Protein AF-0000000072286208 (afdb_homodimer)

Solvent-accessible surface area (backbone atoms only — not comparable to full-atom values): 18070 Å² total; per-residue (Å²): 126,85,79,85,71,89,82,82,85,58,46,32,44,36,43,34,56,42,94,86,64,80,39,17,50,72,52,79,86,44,67,55,49,73,43,79,76,48,96,59,29,36,33,33,39,69,50,50,40,60,54,79,44,46,75,66,89,40,48,42,58,50,50,41,53,51,25,56,74,70,69,59,70,69,84,32,29,29,48,48,13,33,20,33,33,36,44,35,31,42,47,26,71,84,60,66,78,41,68,53,30,30,43,47,28,46,29,50,32,37,31,69,35,47,43,34,35,40,34,28,74,68,66,55,73,48,78,43,39,55,60,18,34,39,42,42,50,48,37,44,34,19,58,26,39,72,33,55,79,45,58,23,31,33,38,35,42,30,33,14,16,74,85,22,44,64,64,53,64,49,62,66,82,128,127,84,80,85,70,87,84,82,86,58,46,31,45,35,44,35,57,42,93,86,64,81,41,16,50,70,51,79,85,42,67,56,50,76,43,77,77,47,96,59,31,37,33,32,38,70,50,50,42,61,54,79,43,46,75,65,87,42,48,42,60,52,51,40,53,49,26,55,76,70,70,60,69,70,82,31,29,27,48,47,13,32,22,31,32,36,44,34,31,41,46,27,72,83,61,66,76,43,70,52,31,29,41,49,26,44,29,50,32,36,29,70,36,50,43,34,35,40,35,29,74,67,67,55,71,48,78,43,40,54,60,18,34,37,41,41,49,48,37,43,35,20,59,25,41,72,33,54,80,45,57,24,30,33,38,36,42,31,31,14,15,74,85,21,44,64,65,53,66,49,63,66,84,126

Nearest PDB structures (foldseek):
  3es1-assembly1_A-2  TM=7.631E-01  e=1.496E-08  Novosphingobium aromaticivorans DSM 12444
  3h8u-assembly1_B  TM=8.125E-01  e=6.190E-06  Klebsiella pneumoniae subsp. pneumoniae MGH 78578
  3h8u-assembly1_A  TM=8.044E-01  e=2.719E-05  Klebsiella pneumoniae subsp. pneumoniae MGH 78578
  1zz7-assembly1_B-2  TM=8.450E-01  e=3.819E-04  Streptomyces wedmorensis
  2o8q-assembly1_B-2  TM=7.695E-01  e=4.974E-04  Paraburkholderia xenovorans LB400

Sequence (348 aa):
MSSYTPKFDNKCYITTNSPDGKTTTFADSTSFVTKSQAPGVTVQYAYSAASTLSFTDDADLEAHQEAIKQGKTPNVPSAGNSVAVFCHLEPNPSGAEGFLHRTRTLDYVTITDGELGYTVNSGEKRVFKKGDVVIQRSGWHAWTNLSKTEGATFFAVAMGAEGATQDFMELTDAMSSYTPKFDNKCYITTNSPDGKTTTFADSTSFVTKSQAPGVTVQYAYSAASTLSFTDDADLEAHQEAIKQGKTPNVPSAGNSVAVFCHLEPNPSGAEGFLHRTRTLDYVTITDGELGYTVNSGEKRVFKKGDVVIQRSGWHAWTNLSKTEGATFFAVAMGAEGATQDFMELTDA

Foldseek 3Di:
DPDDDDDDPDWAWDWAADQVRPDIDTDPDQHWDWDDPDVQKIKTWRAKAALPDDSHVPVRVVVGVVCVVVVNQFPADAANMKTKMKIKGFADQPQDWFFKKWFQKFKWKAWQAAKKWKAFPVGDIDIDHHGDIDGDHRGIMGIDHPGNHGMTMMMMMIHHHPPTDTRDMGGDDD/DPDDDDDDPDWAWDWAADQVRPDIDTDPDQHWDWDDPDVQKIKTWRAKAALPDDSHVPVRVVVGVVCVVVVNQFPADAANMKTKMKIKGFADQPQDWFFKKWFQKFKWKAWQAAKKWKAFPVGDIDIDHHGDIDGDHRGIMGIDHPGNHGMTMMMMMIHHHPPTDTRDMGGDDD

Radius of gyration: 19.38 Å; Cα contacts (8 Å, |Δi|>4): 932; chains: 2; bounding box: 46×58×52 Å

Organism: Botryotinia fuckeliana (strain B05.10) (NCBI:txid332648)

Structure (mmCIF, N/CA/C/O backbone):
data_AF-0000000072286208-model_v1
#
loop_
_entity.id
_entity.type
_entity.pdbx_description
1 polymer 'Cupin 2 conserved barrel domain-containing protein'
#
loop_
_atom_site.group_PDB
_atom_site.id
_atom_site.type_symbol
_atom_site.label_atom_id
_atom_site.label_alt_id
_atom_site.label_comp_id
_atom_site.label_asym_id
_atom_site.label_entity_id
_atom_site.label_seq_id
_atom_site.pdbx_PDB_ins_code
_atom_site.Cartn_x
_atom_site.Cartn_y
_atom_site.Cartn_z
_atom_site.occupancy
_atom_site.B_iso_or_equiv
_atom_site.auth_seq_id
_atom_site.auth_comp_id
_atom_site.auth_asym_id
_atom_site.auth_atom_id
_atom_site.pdbx_PDB_model_num
ATOM 1 N N . MET A 1 1 ? -18.328 27.719 -11.812 1 42.66 1 MET A N 1
ATOM 2 C CA . MET A 1 1 ? -17.156 26.891 -11.633 1 42.66 1 MET A CA 1
ATOM 3 C C . MET A 1 1 ? -17.547 25.422 -11.469 1 42.66 1 MET A C 1
ATOM 5 O O . MET A 1 1 ? -18.422 25.094 -10.672 1 42.66 1 MET A O 1
ATOM 9 N N . SER A 1 2 ? -17.469 24.656 -12.492 1 52.69 2 SER A N 1
ATOM 10 C CA . SER A 1 2 ? -18.062 23.328 -12.5 1 52.69 2 SER A CA 1
ATOM 11 C C . SER A 1 2 ? -17.625 22.516 -11.281 1 52.69 2 SER A C 1
ATOM 13 O O . SER A 1 2 ? -16.484 22.609 -10.852 1 52.69 2 SER A O 1
ATOM 15 N N . SER A 1 3 ? -18.562 22.109 -10.445 1 72.25 3 SER A N 1
ATOM 16 C CA . SER A 1 3 ? -18.375 21.359 -9.211 1 72.25 3 SER A CA 1
ATOM 17 C C . SER A 1 3 ? -17.562 20.094 -9.453 1 72.25 3 SER A C 1
ATOM 19 O O . SER A 1 3 ? -17.781 19.391 -10.43 1 72.25 3 SER A O 1
ATOM 21 N N . TYR A 1 4 ? -16.359 19.969 -9.039 1 83.44 4 TYR A N 1
ATOM 22 C CA . TYR A 1 4 ? -15.5 18.797 -9.156 1 83.44 4 TYR A CA 1
ATOM 23 C C . TYR A 1 4 ? -16.188 17.562 -8.555 1 83.44 4 TYR A C 1
ATOM 25 O O . TYR A 1 4 ? -16.688 17.609 -7.434 1 83.44 4 TYR A O 1
ATOM 33 N N . THR A 1 5 ? -16.406 16.578 -9.445 1 82.69 5 THR A N 1
ATOM 34 C CA . THR A 1 5 ? -16.859 15.266 -8.984 1 82.69 5 THR A CA 1
ATOM 35 C C . THR A 1 5 ? -15.836 14.188 -9.312 1 82.69 5 THR A C 1
ATOM 37 O O . THR A 1 5 ? -15.57 13.906 -10.484 1 82.69 5 THR A O 1
ATOM 40 N N . PRO A 1 6 ? -15.234 13.742 -8.273 1 85.69 6 PRO A N 1
ATOM 41 C CA . PRO A 1 6 ? -14.266 12.688 -8.57 1 85.69 6 PRO A CA 1
ATOM 42 C C . PRO A 1 6 ? -14.906 11.461 -9.219 1 85.69 6 PRO A C 1
ATOM 44 O O . PRO A 1 6 ? -16.031 11.094 -8.875 1 85.69 6 PRO A O 1
ATOM 47 N N . LYS A 1 7 ? -14.273 10.906 -10.195 1 85.19 7 LYS A N 1
ATOM 48 C CA . LYS A 1 7 ? -14.711 9.664 -10.828 1 85.19 7 LYS A CA 1
ATOM 49 C C . LYS A 1 7 ? -13.836 8.492 -10.398 1 85.19 7 LYS A C 1
ATOM 51 O O . LYS A 1 7 ? -12.625 8.492 -10.633 1 85.19 7 LYS A O 1
ATOM 56 N N . PHE A 1 8 ? -14.547 7.633 -9.68 1 90.31 8 PHE A N 1
ATOM 57 C CA . PHE A 1 8 ? -13.844 6.434 -9.242 1 90.31 8 PHE A CA 1
ATOM 58 C C . PHE A 1 8 ? -14.344 5.211 -10.008 1 90.31 8 PHE A C 1
ATOM 60 O O . PHE A 1 8 ? -15.531 4.895 -9.977 1 90.31 8 PHE A O 1
ATOM 67 N N . ASP A 1 9 ? -13.477 4.543 -10.773 1 90.94 9 ASP A N 1
ATOM 68 C CA . ASP A 1 9 ? -13.836 3.332 -11.5 1 90.94 9 ASP A CA 1
ATOM 69 C C . ASP A 1 9 ? -13 2.143 -11.031 1 90.94 9 ASP A C 1
ATOM 71 O O . ASP A 1 9 ? -13.109 1.045 -11.586 1 90.94 9 ASP A O 1
ATOM 75 N N . ASN A 1 10 ? -12.203 2.408 -10.055 1 93.88 10 ASN A N 1
ATOM 76 C CA . ASN A 1 10 ? -11.367 1.357 -9.484 1 93.88 10 ASN A CA 1
ATOM 77 C C . ASN A 1 10 ? -12.195 0.365 -8.672 1 93.88 10 ASN A C 1
ATOM 79 O O . ASN A 1 10 ? -13.281 0.698 -8.203 1 93.88 10 ASN A O 1
ATOM 83 N N . LYS A 1 11 ? -11.656 -0.838 -8.539 1 94.31 11 LYS A N 1
ATOM 84 C CA . LYS A 1 11 ? -12.32 -1.901 -7.797 1 94.31 11 LYS A CA 1
ATOM 85 C C . LYS A 1 11 ? -11.398 -2.486 -6.727 1 94.31 11 LYS A C 1
ATOM 87 O O . LYS A 1 11 ? -10.18 -2.402 -6.844 1 94.31 11 LYS A O 1
ATOM 92 N N . CYS A 1 12 ? -12.055 -2.988 -5.723 1 96.38 12 CYS A N 1
ATOM 93 C CA . CYS A 1 12 ? -11.367 -3.713 -4.66 1 96.38 12 CYS A CA 1
ATOM 94 C C . CYS A 1 12 ? -11.758 -5.184 -4.66 1 96.38 12 CYS A C 1
ATOM 96 O O . CYS A 1 12 ? -12.938 -5.516 -4.496 1 96.38 12 CYS A O 1
ATOM 98 N N . TYR A 1 13 ? -10.812 -6.023 -4.84 1 96.19 13 TYR A N 1
ATOM 99 C CA . TYR A 1 13 ? -11.023 -7.465 -4.84 1 96.19 13 TYR A CA 1
ATOM 100 C C . TYR A 1 13 ? -10.445 -8.102 -3.584 1 96.19 13 TYR A C 1
ATOM 102 O O . TYR A 1 13 ? -9.375 -7.715 -3.121 1 96.19 13 TYR A O 1
ATOM 110 N N . ILE A 1 14 ? -11.164 -9.102 -3.068 1 96 14 ILE A N 1
ATOM 111 C CA . ILE A 1 14 ? -10.703 -9.805 -1.876 1 96 14 ILE A CA 1
ATOM 112 C C . ILE A 1 14 ? -10.703 -11.305 -2.135 1 96 14 ILE A C 1
ATOM 114 O O . ILE A 1 14 ? -11.688 -11.867 -2.619 1 96 14 ILE A O 1
ATOM 118 N N . THR A 1 15 ? -9.594 -11.953 -1.83 1 95.44 15 THR A N 1
ATOM 119 C CA . THR A 1 15 ? -9.555 -13.406 -1.942 1 95.44 15 THR A CA 1
ATOM 120 C C . THR A 1 15 ? -9.93 -14.055 -0.616 1 95.44 15 THR A C 1
ATOM 122 O O . THR A 1 15 ? -9.859 -13.422 0.438 1 95.44 15 THR A O 1
ATOM 125 N N . THR A 1 16 ? -10.375 -15.258 -0.736 1 93.38 16 THR A N 1
ATOM 126 C CA . THR A 1 16 ? -10.656 -16.078 0.433 1 93.38 16 THR A CA 1
ATOM 127 C C . THR A 1 16 ? -10.305 -17.547 0.163 1 93.38 16 THR A C 1
ATOM 129 O O . THR A 1 16 ? -9.969 -17.906 -0.967 1 93.38 16 THR A O 1
ATOM 132 N N . ASN A 1 17 ? -10.25 -18.266 1.237 1 93.62 17 ASN A N 1
ATOM 133 C CA . ASN A 1 17 ? -9.891 -19.688 1.139 1 93.62 17 ASN A CA 1
ATOM 134 C C . ASN A 1 17 ? -11 -20.578 1.689 1 93.62 17 ASN A C 1
ATOM 136 O O . ASN A 1 17 ? -11.703 -20.203 2.627 1 93.62 17 ASN A O 1
ATOM 140 N N . SER A 1 18 ? -11.047 -21.734 1.137 1 93.38 18 SER A N 1
ATOM 141 C CA . SER A 1 18 ? -11.938 -22.734 1.704 1 93.38 18 SER A CA 1
ATOM 142 C C . SER A 1 18 ? -11.547 -23.078 3.139 1 93.38 18 SER A C 1
ATOM 144 O O . SER A 1 18 ? -10.414 -22.812 3.555 1 93.38 18 SER A O 1
ATOM 146 N N . PRO A 1 19 ? -12.484 -23.656 3.842 1 88.69 19 PRO A N 1
ATOM 147 C CA . PRO A 1 19 ? -12.203 -23.938 5.25 1 88.69 19 PRO A CA 1
ATOM 148 C C . PRO A 1 19 ? -10.977 -24.828 5.441 1 88.69 19 PRO A C 1
ATOM 150 O O . PRO A 1 19 ? -10.266 -24.703 6.441 1 88.69 19 PRO A O 1
ATOM 153 N N . ASP A 1 20 ? -10.68 -25.719 4.531 1 89.31 20 ASP A N 1
ATOM 154 C CA . ASP A 1 20 ? -9.523 -26.609 4.664 1 89.31 20 ASP A CA 1
ATOM 155 C C . ASP A 1 20 ? -8.25 -25.922 4.172 1 89.31 20 ASP A C 1
ATOM 157 O O . ASP A 1 20 ? -7.168 -26.516 4.215 1 89.31 20 ASP A O 1
ATOM 161 N N . GLY A 1 21 ? -8.398 -24.703 3.621 1 88.69 21 GLY A N 1
ATOM 162 C CA . GLY A 1 21 ? -7.25 -23.906 3.225 1 88.69 21 GLY A CA 1
ATOM 163 C C . GLY A 1 21 ? -6.676 -24.312 1.881 1 88.69 21 GLY A C 1
ATOM 164 O O . GLY A 1 21 ? -5.629 -23.797 1.467 1 88.69 21 GLY A O 1
ATOM 165 N N . LYS A 1 22 ? -7.426 -25.172 1.156 1 91.75 22 LYS A N 1
ATOM 166 C CA . LYS A 1 22 ? -6.801 -25.75 -0.023 1 91.75 22 LYS A CA 1
ATOM 167 C C . LYS A 1 22 ? -7.211 -25.016 -1.293 1 91.75 22 LYS A C 1
ATOM 169 O O . LYS A 1 22 ? -6.516 -25.078 -2.309 1 91.75 22 LYS A O 1
ATOM 174 N N . THR A 1 23 ? -8.336 -24.359 -1.194 1 95.25 23 THR A N 1
ATOM 175 C CA . THR A 1 23 ? -8.852 -23.719 -2.4 1 95.25 23 THR A CA 1
ATOM 176 C C . THR A 1 23 ? -9.039 -22.219 -2.182 1 95.25 23 THR A C 1
ATOM 178 O O . THR A 1 23 ? -9.727 -21.812 -1.243 1 95.25 23 THR A O 1
ATOM 181 N N . THR A 1 24 ? -8.438 -21.453 -3.055 1 96.31 24 THR A N 1
ATOM 182 C CA . THR A 1 24 ? -8.586 -20 -3.029 1 96.31 24 THR A CA 1
ATOM 183 C C . THR A 1 24 ? -9.625 -19.547 -4.051 1 96.31 24 THR A C 1
ATOM 185 O O . THR A 1 24 ? -9.633 -20.016 -5.191 1 96.31 24 THR A O 1
ATOM 188 N N . THR A 1 25 ? -10.516 -18.672 -3.637 1 95.19 25 THR A N 1
ATOM 189 C CA . THR A 1 25 ? -11.508 -18.031 -4.488 1 95.19 25 THR A CA 1
ATOM 190 C C . THR A 1 25 ? -11.578 -16.531 -4.207 1 95.19 25 THR A C 1
ATOM 192 O O . THR A 1 25 ? -10.75 -15.992 -3.455 1 95.19 25 THR A O 1
ATOM 195 N N . PHE A 1 26 ? -12.469 -15.875 -4.883 1 94.94 26 PHE A N 1
ATOM 196 C CA . PHE A 1 26 ? -12.734 -14.469 -4.602 1 94.94 26 PHE A CA 1
ATOM 197 C C . PHE A 1 26 ? -13.961 -14.32 -3.711 1 94.94 26 PHE A C 1
ATOM 199 O O . PHE A 1 26 ? -14.961 -15.023 -3.893 1 94.94 26 PHE A O 1
ATOM 206 N N . ALA A 1 27 ? -13.789 -13.469 -2.717 1 91.31 27 ALA A N 1
ATOM 207 C CA . ALA A 1 27 ? -14.961 -13.109 -1.924 1 91.31 27 ALA A CA 1
ATOM 208 C C . ALA A 1 27 ? -15.953 -12.305 -2.75 1 91.31 27 ALA A C 1
ATOM 210 O O . ALA A 1 27 ? -15.578 -11.648 -3.725 1 91.31 27 ALA A O 1
ATOM 211 N N . ASP A 1 28 ? -17.203 -12.367 -2.322 1 77.25 28 ASP A N 1
ATOM 212 C CA . ASP A 1 28 ? -18.266 -11.609 -2.996 1 77.25 28 ASP A CA 1
ATOM 213 C C . ASP A 1 28 ? -18.141 -10.117 -2.676 1 77.25 28 ASP A C 1
ATOM 215 O O . ASP A 1 28 ? -17.828 -9.742 -1.548 1 77.25 28 ASP A O 1
ATOM 219 N N . SER A 1 29 ? -18.688 -9.219 -3.621 1 61.41 29 SER A N 1
ATOM 220 C CA . SER A 1 29 ? -18.922 -7.777 -3.545 1 61.41 29 SER A CA 1
ATOM 221 C C . SER A 1 29 ? -17.75 -7.07 -2.846 1 61.41 29 SER A C 1
ATOM 223 O O . SER A 1 29 ? -17.703 -7.039 -1.614 1 61.41 29 SER A O 1
ATOM 225 N N . THR A 1 30 ? -16.781 -6.684 -3.562 1 64 30 THR A N 1
ATOM 226 C CA . THR A 1 30 ? -15.664 -6.031 -2.891 1 64 30 THR A CA 1
ATOM 227 C C . THR A 1 30 ? -15.469 -4.613 -3.422 1 64 30 THR A C 1
ATOM 229 O O . THR A 1 30 ? -14.93 -4.422 -4.516 1 64 30 THR A O 1
ATOM 232 N N . SER A 1 31 ? -16.562 -3.672 -2.822 1 76.88 31 SER A N 1
ATOM 233 C CA . SER A 1 31 ? -16.328 -2.291 -3.234 1 76.88 31 SER A CA 1
ATOM 234 C C . SER A 1 31 ? -15.68 -1.484 -2.115 1 76.88 31 SER A C 1
ATOM 236 O O . SER A 1 31 ? -15.773 -1.853 -0.941 1 76.88 31 SER A O 1
ATOM 238 N N . PHE A 1 32 ? -15.008 -0.573 -2.553 1 91.19 32 PHE A N 1
ATOM 239 C CA . PHE A 1 32 ? -14.523 0.424 -1.603 1 91.19 32 PHE A CA 1
ATOM 240 C C . PHE A 1 32 ? -15.695 1.069 -0.863 1 91.19 32 PHE A C 1
ATOM 242 O O . PHE A 1 32 ? -16.766 1.25 -1.432 1 91.19 32 PHE A O 1
ATOM 249 N N . VAL A 1 33 ? -15.508 1.296 0.38 1 92.62 33 VAL A N 1
ATOM 250 C CA . VAL A 1 33 ? -16.391 2.258 1.035 1 92.62 33 VAL A CA 1
ATOM 251 C C . VAL A 1 33 ? -15.844 3.672 0.846 1 92.62 33 VAL A C 1
ATOM 253 O O . VAL A 1 33 ? -14.719 3.969 1.249 1 92.62 33 VAL A O 1
ATOM 256 N N . THR A 1 34 ? -16.656 4.535 0.26 1 94.25 34 THR A N 1
ATOM 257 C CA . THR A 1 34 ? -16.219 5.887 -0.074 1 94.25 34 THR A CA 1
ATOM 258 C C . THR A 1 34 ? -16.875 6.91 0.847 1 94.25 34 THR A C 1
ATOM 260 O O . THR A 1 34 ? -18.094 6.891 1.04 1 94.25 34 THR A O 1
ATOM 263 N N . LYS A 1 35 ? -16.016 7.75 1.443 1 93.12 35 LYS A N 1
ATOM 264 C CA . LYS A 1 35 ? -16.516 8.789 2.342 1 93.12 35 LYS A CA 1
ATOM 265 C C . LYS A 1 35 ? -15.781 10.102 2.127 1 93.12 35 LYS A C 1
ATOM 267 O O . LYS A 1 35 ? -14.578 10.109 1.835 1 93.12 35 LYS A O 1
ATOM 272 N N . SER A 1 36 ? -16.531 11.164 2.318 1 92.88 36 SER A N 1
ATOM 273 C CA . SER A 1 36 ? -15.898 12.477 2.434 1 92.88 36 SER A CA 1
ATOM 274 C C . SER A 1 36 ? -15.297 12.672 3.822 1 92.88 36 SER A C 1
ATOM 276 O O . SER A 1 36 ? -16.016 12.641 4.824 1 92.88 36 SER A O 1
ATOM 278 N N . GLN A 1 37 ? -14.023 12.859 3.91 1 90.62 37 GLN A N 1
ATOM 279 C CA . GLN A 1 37 ? -13.344 12.992 5.191 1 90.62 37 GLN A CA 1
ATOM 280 C C . GLN A 1 37 ? -13.219 14.461 5.602 1 90.62 37 GLN A C 1
ATOM 282 O O . GLN A 1 37 ? -13.242 14.781 6.793 1 90.62 37 GLN A O 1
ATOM 287 N N . ALA A 1 38 ? -12.992 15.367 4.711 1 88.94 38 ALA A N 1
ATOM 288 C CA . ALA A 1 38 ? -12.867 16.828 4.828 1 88.94 38 ALA A CA 1
ATOM 289 C C . ALA A 1 38 ? -13.188 17.5 3.5 1 88.94 38 ALA A C 1
ATOM 291 O O . ALA A 1 38 ? -13.289 16.844 2.463 1 88.94 38 ALA A O 1
ATOM 292 N N . PRO A 1 39 ? -13.523 18.766 3.574 1 88.5 39 PRO A N 1
ATOM 293 C CA . PRO A 1 39 ? -13.742 19.438 2.297 1 88.5 39 PRO A CA 1
ATOM 294 C C . PRO A 1 39 ? -12.625 19.172 1.289 1 88.5 39 PRO A C 1
ATOM 296 O O . PRO A 1 39 ? -11.461 19.469 1.567 1 88.5 39 PRO A O 1
ATOM 299 N N . GLY A 1 40 ? -12.992 18.531 0.177 1 93.06 40 GLY A N 1
ATOM 300 C CA . GLY A 1 40 ? -12.047 18.312 -0.904 1 93.06 40 GLY A CA 1
ATOM 301 C C . GLY A 1 40 ? -11.234 17.031 -0.737 1 93.06 40 GLY A C 1
ATOM 302 O O . GLY A 1 40 ? -10.328 16.766 -1.523 1 93.06 40 GLY A O 1
ATOM 303 N N . VAL A 1 41 ? -11.516 16.312 0.34 1 95.31 41 VAL A N 1
ATOM 304 C CA . VAL A 1 41 ? -10.781 15.086 0.589 1 95.31 41 VAL A CA 1
ATOM 305 C C . VAL A 1 41 ? -11.75 13.906 0.642 1 95.31 41 VAL A C 1
ATOM 307 O O . VAL A 1 41 ? -12.641 13.867 1.491 1 95.31 41 VAL A O 1
ATOM 310 N N . THR A 1 42 ? -11.594 12.992 -0.257 1 96.69 42 THR A N 1
ATOM 311 C CA . THR A 1 42 ? -12.383 11.758 -0.292 1 96.69 42 THR A CA 1
ATOM 312 C C . THR A 1 42 ? -11.508 10.547 0.013 1 96.69 42 THR A C 1
ATOM 314 O O . THR A 1 42 ? -10.406 10.422 -0.53 1 96.69 42 THR A O 1
ATOM 317 N N . VAL A 1 43 ? -12.016 9.711 0.887 1 96.81 43 VAL A N 1
ATOM 318 C CA . VAL A 1 43 ? -11.297 8.492 1.248 1 96.81 43 VAL A CA 1
ATOM 319 C C . VAL A 1 43 ? -12.086 7.27 0.787 1 96.81 43 VAL A C 1
ATOM 321 O O . VAL A 1 43 ? -13.305 7.207 0.965 1 96.81 43 VAL A O 1
ATOM 324 N N . GLN A 1 44 ? -11.422 6.355 0.101 1 96.88 44 GLN A N 1
ATOM 325 C CA . GLN A 1 44 ? -11.961 5.035 -0.209 1 96.88 44 GLN A CA 1
ATOM 326 C C . GLN A 1 44 ? -11.305 3.957 0.647 1 96.88 44 GLN A C 1
ATOM 328 O O . GLN A 1 44 ? -10.133 3.623 0.445 1 96.88 44 GLN A O 1
ATOM 333 N N . TYR A 1 45 ? -12.094 3.465 1.556 1 96.94 45 TYR A N 1
ATOM 334 C CA . TYR A 1 45 ? -11.641 2.4 2.443 1 96.94 45 TYR A CA 1
ATOM 335 C C . TYR A 1 45 ? -11.602 1.062 1.715 1 96.94 45 TYR A C 1
ATOM 337 O O . TYR A 1 45 ? -12.602 0.636 1.135 1 96.94 45 TYR A O 1
ATOM 345 N N . ALA A 1 46 ? -10.438 0.397 1.796 1 96.88 46 ALA A N 1
ATOM 346 C CA . ALA A 1 46 ? -10.281 -0.893 1.131 1 96.88 46 ALA A CA 1
ATOM 347 C C . ALA A 1 46 ? -10.43 -2.043 2.121 1 96.88 46 ALA A C 1
ATOM 349 O O . ALA A 1 46 ? -11.242 -2.951 1.907 1 96.88 46 ALA A O 1
ATOM 350 N N . TYR A 1 47 ? -9.672 -1.994 3.256 1 95.81 47 TYR A N 1
ATOM 351 C CA . TYR A 1 47 ? -9.602 -3.127 4.172 1 95.81 47 TYR A CA 1
ATOM 352 C C . TYR A 1 47 ? -8.852 -2.754 5.445 1 95.81 47 TYR A C 1
ATOM 354 O O . TYR A 1 47 ? -8.055 -1.817 5.449 1 95.81 47 TYR A O 1
ATOM 362 N N . SER A 1 48 ? -9.141 -3.402 6.488 1 95 48 SER A N 1
ATOM 363 C CA . SER A 1 48 ? -8.375 -3.332 7.73 1 95 48 SER A CA 1
ATOM 364 C C . SER A 1 48 ? -8.227 -4.707 8.367 1 95 48 SER A C 1
ATOM 366 O O . SER A 1 48 ? -9.039 -5.605 8.125 1 95 48 SER A O 1
ATOM 368 N N . ALA A 1 49 ? -7.191 -4.836 9.141 1 93.06 49 ALA A N 1
ATOM 369 C CA . ALA A 1 49 ? -6.941 -6.113 9.797 1 93.06 49 ALA A CA 1
ATOM 370 C C . ALA A 1 49 ? -6.301 -5.91 11.172 1 93.06 49 ALA A C 1
ATOM 372 O O . ALA A 1 49 ? -5.535 -4.965 11.367 1 93.06 49 ALA A O 1
ATOM 373 N N . ALA A 1 50 ? -6.551 -6.879 12.008 1 88.75 50 ALA A N 1
ATOM 374 C CA . ALA A 1 50 ? -5.938 -6.902 13.328 1 88.75 50 ALA A CA 1
ATOM 375 C C . ALA A 1 50 ? -4.512 -7.441 13.266 1 88.75 50 ALA A C 1
ATOM 377 O O . ALA A 1 50 ? -4.113 -8.031 12.258 1 88.75 50 ALA A O 1
ATOM 378 N N . SER A 1 51 ? -3.803 -7.176 14.367 1 79.06 51 SER A N 1
ATOM 379 C CA . SER A 1 51 ? -2.404 -7.586 14.445 1 79.06 51 SER A CA 1
ATOM 380 C C . SER A 1 51 ? -2.271 -9.102 14.422 1 79.06 51 SER A C 1
ATOM 382 O O . SER A 1 51 ? -1.245 -9.633 13.992 1 79.06 51 SER A O 1
ATOM 384 N N . THR A 1 52 ? -3.146 -9.68 15.094 1 73.06 52 THR A N 1
ATOM 385 C CA . THR A 1 52 ? -3.127 -11.133 15.07 1 73.06 52 THR A CA 1
ATOM 386 C C . THR A 1 52 ? -3.729 -11.664 13.766 1 73.06 52 THR A C 1
ATOM 388 O O . THR A 1 52 ? -4.895 -12.062 13.734 1 73.06 52 THR A O 1
ATOM 391 N N . LEU A 1 53 ? -2.945 -11.609 12.758 1 70.25 53 LEU A N 1
ATOM 392 C CA . LEU A 1 53 ? -3.426 -12.016 11.445 1 70.25 53 LEU A CA 1
ATOM 393 C C . LEU A 1 53 ? -3.621 -13.523 11.375 1 70.25 53 LEU A C 1
ATOM 395 O O . LEU A 1 53 ? -2.654 -14.281 11.461 1 70.25 53 LEU A O 1
ATOM 399 N N . SER A 1 54 ? -4.812 -13.891 11.539 1 69.88 54 SER A N 1
ATOM 400 C CA . SER A 1 54 ? -5.219 -15.273 11.32 1 69.88 54 SER A CA 1
ATOM 401 C C . SER A 1 54 ? -6.277 -15.383 10.227 1 69.88 54 SER A C 1
ATOM 403 O O . SER A 1 54 ? -7.176 -14.539 10.148 1 69.88 54 SER A O 1
ATOM 405 N N . PHE A 1 55 ? -6.027 -16.266 9.32 1 73.94 55 PHE A N 1
ATOM 406 C CA . PHE A 1 55 ? -6.984 -16.469 8.234 1 73.94 55 PHE A CA 1
ATOM 407 C C . PHE A 1 55 ? -7.879 -17.672 8.516 1 73.94 55 PHE A C 1
ATOM 409 O O . PHE A 1 55 ? -8.664 -18.094 7.656 1 73.94 55 PHE A O 1
ATOM 416 N N . THR A 1 56 ? -7.672 -18.094 9.844 1 72.38 56 THR A N 1
ATOM 417 C CA . THR A 1 56 ? -8.562 -19.172 10.266 1 72.38 56 THR A CA 1
ATOM 418 C C . THR A 1 56 ? -10.016 -18.703 10.266 1 72.38 56 THR A C 1
ATOM 420 O O . THR A 1 56 ? -10.32 -17.625 10.781 1 72.38 56 THR A O 1
ATOM 423 N N . ASP A 1 57 ? -10.867 -19.391 9.602 1 78.19 57 ASP A N 1
ATOM 424 C CA . ASP A 1 57 ? -12.312 -19.172 9.555 1 78.19 57 ASP A CA 1
ATOM 425 C C . ASP A 1 57 ? -12.648 -17.797 8.992 1 78.19 57 ASP A C 1
ATOM 427 O O . ASP A 1 57 ? -13.68 -17.219 9.336 1 78.19 57 ASP A O 1
ATOM 431 N N . ASP A 1 58 ? -11.773 -17.109 8.375 1 86.06 58 ASP A N 1
ATOM 432 C CA . ASP A 1 58 ? -11.977 -15.812 7.727 1 86.06 58 ASP A CA 1
ATOM 433 C C . ASP A 1 58 ? -12.336 -14.734 8.742 1 86.06 58 ASP A C 1
ATOM 435 O O . ASP A 1 58 ? -13.195 -13.883 8.477 1 86.06 58 ASP A O 1
ATOM 439 N N . ALA A 1 59 ? -11.719 -14.859 9.906 1 84.75 59 ALA A N 1
ATOM 440 C CA . ALA A 1 59 ? -12.047 -13.914 10.969 1 84.75 59 ALA A CA 1
ATOM 441 C C . ALA A 1 59 ? -11.789 -12.477 10.531 1 84.75 59 ALA A C 1
ATOM 443 O O . ALA A 1 59 ? -12.57 -11.57 10.836 1 84.75 59 ALA A O 1
ATOM 444 N N . ASP A 1 60 ? -10.719 -12.242 9.867 1 88.31 60 ASP A N 1
ATOM 445 C CA . ASP A 1 60 ? -10.398 -10.891 9.414 1 88.31 60 ASP A CA 1
ATOM 446 C C . ASP A 1 60 ? -11.438 -10.391 8.406 1 88.31 60 ASP A C 1
ATOM 448 O O . ASP A 1 60 ? -11.852 -9.227 8.453 1 88.31 60 ASP A O 1
ATOM 452 N N . LEU A 1 61 ? -11.805 -11.234 7.492 1 89.62 61 LEU A N 1
ATOM 453 C CA . LEU A 1 61 ? -12.797 -10.875 6.488 1 89.62 61 LEU A CA 1
ATOM 454 C C . LEU A 1 61 ? -14.141 -10.555 7.137 1 89.62 61 LEU A C 1
ATOM 456 O O . LEU A 1 61 ? -14.812 -9.602 6.746 1 89.62 61 LEU A O 1
ATOM 460 N N . GLU A 1 62 ? -14.516 -11.398 8.117 1 88.62 62 GLU A N 1
ATOM 461 C CA . GLU A 1 62 ? -15.758 -11.148 8.844 1 88.62 62 GLU A CA 1
ATOM 462 C C . GLU A 1 62 ? -15.719 -9.805 9.562 1 88.62 62 GLU A C 1
ATOM 464 O O . GLU A 1 62 ? -16.703 -9.062 9.562 1 88.62 62 GLU A O 1
ATOM 469 N N . ALA A 1 63 ? -14.641 -9.555 10.172 1 89.62 63 ALA A N 1
ATOM 470 C CA . ALA A 1 63 ? -14.492 -8.281 10.859 1 89.62 63 ALA A CA 1
ATOM 471 C C . ALA A 1 63 ? -14.609 -7.113 9.875 1 89.62 63 ALA A C 1
ATOM 473 O O . ALA A 1 63 ? -15.195 -6.078 10.203 1 89.62 63 ALA A O 1
ATOM 474 N N . HIS A 1 64 ? -14.016 -7.238 8.773 1 91.31 64 HIS A N 1
ATOM 475 C CA . HIS A 1 64 ? -14.102 -6.234 7.715 1 91.31 64 HIS A CA 1
ATOM 476 C C . HIS A 1 64 ? -15.547 -5.996 7.297 1 91.31 64 HIS A C 1
ATOM 478 O O . HIS A 1 64 ? -15.992 -4.852 7.215 1 91.31 64 HIS A O 1
ATOM 484 N N . GLN A 1 65 ? -16.281 -7.039 7.043 1 89.94 65 GLN A N 1
ATOM 485 C CA . GLN A 1 65 ? -17.672 -6.93 6.625 1 89.94 65 GLN A CA 1
ATOM 486 C C . GLN A 1 65 ? -18.516 -6.285 7.719 1 89.94 65 GLN A C 1
ATOM 488 O O . GLN A 1 65 ? -19.406 -5.484 7.43 1 89.94 65 GLN A O 1
ATOM 493 N N . GLU A 1 66 ? -18.234 -6.684 8.914 1 91.19 66 GLU A N 1
ATOM 494 C CA . GLU A 1 66 ? -18.969 -6.105 10.039 1 91.19 66 GLU A CA 1
ATOM 495 C C . GLU A 1 66 ? -18.703 -4.605 10.156 1 91.19 66 GLU A C 1
ATOM 497 O O . GLU A 1 66 ? -19.625 -3.828 10.422 1 91.19 66 GLU A O 1
ATOM 502 N N . ALA A 1 67 ? -17.453 -4.219 10.016 1 91.94 67 ALA A N 1
ATOM 503 C CA . ALA A 1 67 ? -17.125 -2.797 10.062 1 91.94 67 ALA A CA 1
ATOM 504 C C . ALA A 1 67 ? -17.906 -2.018 9.008 1 91.94 67 ALA A C 1
ATOM 506 O O . ALA A 1 67 ? -18.391 -0.919 9.273 1 91.94 67 ALA A O 1
ATOM 507 N N . ILE A 1 68 ? -18.031 -2.557 7.816 1 92.12 68 ILE A N 1
ATOM 508 C CA . ILE A 1 68 ? -18.75 -1.91 6.723 1 92.12 68 ILE A CA 1
ATOM 509 C C . ILE A 1 68 ? -20.234 -1.809 7.07 1 92.12 68 ILE A C 1
ATOM 511 O O . ILE A 1 68 ? -20.844 -0.747 6.918 1 92.12 68 ILE A O 1
ATOM 515 N N . LYS A 1 69 ? -20.75 -2.852 7.496 1 92.25 69 LYS A N 1
ATOM 516 C CA . LYS A 1 69 ? -22.172 -2.883 7.844 1 92.25 69 LYS A CA 1
ATOM 517 C C . LYS A 1 69 ? -22.5 -1.838 8.906 1 92.25 69 LYS A C 1
ATOM 519 O O . LYS A 1 69 ? -23.562 -1.213 8.859 1 92.25 69 LYS A O 1
ATOM 524 N N . GLN A 1 70 ? -21.625 -1.665 9.805 1 93.69 70 GLN A N 1
ATOM 525 C CA . GLN A 1 70 ? -21.859 -0.747 10.914 1 93.69 70 GLN A CA 1
ATOM 526 C C . GLN A 1 70 ? -21.5 0.685 10.531 1 93.69 70 GLN A C 1
ATOM 528 O O . GLN A 1 70 ? -21.734 1.617 11.305 1 93.69 70 GLN A O 1
ATOM 533 N N . GLY A 1 71 ? -20.891 0.834 9.422 1 91.5 71 GLY A N 1
ATOM 534 C CA . GLY A 1 71 ? -20.453 2.158 9.008 1 91.5 71 GLY A CA 1
ATOM 535 C C . GLY A 1 71 ? -19.266 2.67 9.812 1 91.5 71 GLY A C 1
ATOM 536 O O . GLY A 1 71 ? -19.109 3.877 10.008 1 91.5 71 GLY A O 1
ATOM 537 N N . LYS A 1 72 ? -18.438 1.756 10.375 1 91.88 72 LYS A N 1
ATOM 538 C CA . LYS A 1 72 ? -17.297 2.113 11.219 1 91.88 72 LYS A CA 1
ATOM 539 C C . LYS A 1 72 ? -15.984 1.632 10.617 1 91.88 72 LYS A C 1
ATOM 541 O O . LYS A 1 72 ? -15.203 0.944 11.281 1 91.88 72 LYS A O 1
ATOM 546 N N . THR A 1 73 ? -15.75 2.004 9.43 1 94.31 73 THR A N 1
ATOM 547 C CA . THR A 1 73 ? -14.477 1.68 8.789 1 94.31 73 THR A CA 1
ATOM 548 C C . THR A 1 73 ? -13.383 2.648 9.234 1 94.31 73 THR A C 1
ATOM 550 O O . THR A 1 73 ? -13.57 3.867 9.18 1 94.31 73 THR A O 1
ATOM 553 N N . PRO A 1 74 ? -12.281 2.117 9.688 1 95 74 PRO A N 1
ATOM 554 C CA . PRO A 1 74 ? -11.242 3.008 10.211 1 95 74 PRO A CA 1
ATOM 555 C C . PRO A 1 74 ? -10.422 3.668 9.102 1 95 74 PRO A C 1
ATOM 557 O O . PRO A 1 74 ? -10.242 3.086 8.031 1 95 74 PRO A O 1
ATOM 560 N N . ASN A 1 75 ? -9.883 4.844 9.453 1 94.75 75 ASN A N 1
ATOM 561 C CA . ASN A 1 75 ? -8.906 5.52 8.602 1 94.75 75 ASN A CA 1
ATOM 562 C C . ASN A 1 75 ? -7.492 5.398 9.164 1 94.75 75 ASN A C 1
ATOM 564 O O . ASN A 1 75 ? -6.52 5.426 8.414 1 94.75 75 ASN A O 1
ATOM 568 N N . VAL A 1 76 ? -7.422 5.383 10.469 1 96.25 76 VAL A N 1
ATOM 569 C CA . VAL A 1 76 ? -6.164 5.234 11.195 1 96.25 76 VAL A CA 1
ATOM 570 C C . VAL A 1 76 ? -6.25 4.035 12.141 1 96.25 76 VAL A C 1
ATOM 572 O O . VAL A 1 76 ? -7.195 3.918 12.922 1 96.25 76 VAL A O 1
ATOM 575 N N . PRO A 1 77 ? -5.355 3.168 12.07 1 96.5 77 PRO A N 1
ATOM 576 C CA . PRO A 1 77 ? -5.449 1.937 12.859 1 96.5 77 PRO A CA 1
ATOM 577 C C . PRO A 1 77 ? -4.992 2.121 14.305 1 96.5 77 PRO A C 1
ATOM 579 O O . PRO A 1 77 ? -4.184 3.01 14.594 1 96.5 77 PRO A O 1
ATOM 582 N N . SER A 1 78 ? -5.543 1.237 15.18 1 94.88 78 SER A N 1
ATOM 583 C CA . SER A 1 78 ? -4.984 1.083 16.516 1 94.88 78 SER A CA 1
ATOM 584 C C . SER A 1 78 ? -3.65 0.344 16.484 1 94.88 78 SER A C 1
ATOM 586 O O . SER A 1 78 ? -3.273 -0.21 15.445 1 94.88 78 SER A O 1
ATOM 588 N N . ALA A 1 79 ? -3.029 0.353 17.625 1 92.62 79 ALA A N 1
ATOM 589 C CA . ALA A 1 79 ? -1.726 -0.299 17.734 1 92.62 79 ALA A CA 1
ATOM 590 C C . ALA A 1 79 ? -1.791 -1.742 17.234 1 92.62 79 ALA A C 1
ATOM 592 O O . ALA A 1 79 ? -2.686 -2.496 17.625 1 92.62 79 ALA A O 1
ATOM 593 N N . GLY A 1 80 ? -0.884 -2.012 16.312 1 90.81 80 GLY A N 1
ATOM 594 C CA . GLY A 1 80 ? -0.76 -3.369 15.797 1 90.81 80 GLY A CA 1
ATOM 595 C C . GLY A 1 80 ? -1.644 -3.641 14.594 1 90.81 80 GLY A C 1
ATOM 596 O O . GLY A 1 80 ? -1.398 -4.582 13.836 1 90.81 80 GLY A O 1
ATOM 597 N N . ASN A 1 81 ? -2.725 -2.9 14.445 1 94.62 81 ASN A N 1
ATOM 598 C CA . ASN A 1 81 ? -3.654 -3.104 13.336 1 94.62 81 ASN A CA 1
ATOM 599 C C . ASN A 1 81 ? -3.203 -2.363 12.086 1 94.62 81 ASN A C 1
ATOM 601 O O . ASN A 1 81 ? -2.309 -1.518 12.141 1 94.62 81 ASN A O 1
ATOM 605 N N . SER A 1 82 ? -3.758 -2.762 10.969 1 96.12 82 SER A N 1
ATOM 606 C CA . SER A 1 82 ? -3.477 -2.092 9.703 1 96.12 82 SER A CA 1
ATOM 607 C C . SER A 1 82 ? -4.762 -1.621 9.031 1 96.12 82 SER A C 1
ATOM 609 O O . SER A 1 82 ? -5.836 -2.176 9.273 1 96.12 82 SER A O 1
ATOM 611 N N . VAL A 1 83 ? -4.664 -0.586 8.266 1 97.25 83 VAL A N 1
ATOM 612 C CA . VAL A 1 83 ? -5.746 -0.046 7.453 1 97.25 83 VAL A CA 1
ATOM 613 C C . VAL A 1 83 ? -5.203 0.363 6.082 1 97.25 83 VAL A C 1
ATOM 615 O O . VAL A 1 83 ? -4.109 0.92 5.984 1 97.25 83 VAL A O 1
ATOM 618 N N . ALA A 1 84 ? -5.969 0.065 5.031 1 98.12 84 ALA A N 1
ATOM 619 C CA . ALA A 1 84 ? -5.625 0.464 3.668 1 98.12 84 ALA A CA 1
ATOM 620 C C . ALA A 1 84 ? -6.707 1.356 3.068 1 98.12 84 ALA A C 1
ATOM 622 O O . ALA A 1 84 ? -7.883 0.991 3.055 1 98.12 84 ALA A O 1
ATOM 623 N N . VAL A 1 85 ? -6.254 2.523 2.543 1 98.31 85 VAL A N 1
ATOM 624 C CA . VAL A 1 85 ? -7.219 3.465 1.98 1 98.31 85 VAL A CA 1
ATOM 625 C C . VAL A 1 85 ? -6.605 4.176 0.778 1 98.31 85 VAL A C 1
ATOM 627 O O . VAL A 1 85 ? -5.387 4.375 0.722 1 98.31 85 VAL A O 1
ATOM 630 N N . PHE A 1 86 ? -7.492 4.598 -0.15 1 98.12 86 PHE A N 1
ATOM 631 C CA . PHE A 1 86 ? -7.16 5.707 -1.037 1 98.12 86 PHE A CA 1
ATOM 632 C C . PHE A 1 86 ? -7.539 7.039 -0.402 1 98.12 86 PHE A C 1
ATOM 634 O O . PHE A 1 86 ? -8.57 7.145 0.262 1 98.12 86 PHE A O 1
ATOM 641 N N . CYS A 1 87 ? -6.754 8.016 -0.641 1 98.19 87 CYS A N 1
ATOM 642 C CA . CYS A 1 87 ? -7.074 9.406 -0.339 1 98.19 87 CYS A CA 1
ATOM 643 C C . CYS A 1 87 ? -6.996 10.266 -1.592 1 98.19 87 CYS A C 1
ATOM 645 O O . CYS A 1 87 ? -5.934 10.383 -2.203 1 98.19 87 CYS A O 1
ATOM 647 N N . HIS A 1 88 ? -8.078 10.805 -1.956 1 98.06 88 HIS A N 1
ATOM 648 C CA . HIS A 1 88 ? -8.195 11.672 -3.123 1 98.06 88 HIS A CA 1
ATOM 649 C C . HIS A 1 88 ? -8.352 13.133 -2.713 1 98.06 88 HIS A C 1
ATOM 651 O O . HIS A 1 88 ? -9.25 13.469 -1.936 1 98.06 88 HIS A O 1
ATOM 657 N N . LEU A 1 89 ? -7.523 13.945 -3.205 1 97.94 89 LEU A N 1
ATOM 658 C CA . LEU A 1 89 ? -7.605 15.391 -2.998 1 97.94 89 LEU A CA 1
ATOM 659 C C . LEU A 1 89 ? -8.109 16.094 -4.254 1 97.94 89 LEU A C 1
ATOM 661 O O . LEU A 1 89 ? -7.539 15.922 -5.336 1 97.9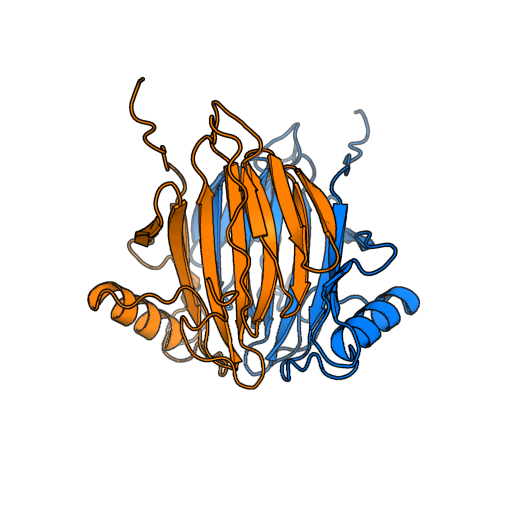4 89 LEU A O 1
ATOM 665 N N . GLU A 1 90 ? -9.102 16.875 -4.09 1 97.25 90 GLU A N 1
ATOM 666 C CA . GLU A 1 90 ? -9.672 17.625 -5.207 1 97.25 90 GLU A CA 1
ATOM 667 C C . GLU A 1 90 ? -8.703 18.703 -5.703 1 97.25 90 GLU A C 1
ATOM 669 O O . GLU A 1 90 ? -7.715 19.016 -5.031 1 97.25 90 GLU A O 1
ATOM 674 N N . PRO A 1 91 ? -9.055 19.219 -6.895 1 97.5 91 PRO A N 1
ATOM 675 C CA . PRO A 1 91 ? -8.242 20.344 -7.367 1 97.5 91 PRO A CA 1
ATOM 676 C C . PRO A 1 91 ? -8.156 21.469 -6.34 1 97.5 91 PRO A C 1
ATOM 678 O O . PRO A 1 91 ? -9.117 21.734 -5.617 1 97.5 91 PRO A O 1
ATOM 681 N N . ASN A 1 92 ? -7.09 22.125 -6.324 1 96.88 92 ASN A N 1
ATOM 682 C CA . ASN A 1 92 ? -6.777 23.141 -5.324 1 96.88 92 ASN A CA 1
ATOM 683 C C . ASN A 1 92 ? -6.516 24.5 -5.961 1 96.88 92 ASN A C 1
ATOM 685 O O . ASN A 1 92 ? -5.391 25 -5.93 1 96.88 92 ASN A O 1
ATOM 689 N N . PRO A 1 93 ? -7.508 25.172 -6.426 1 95.56 93 PRO A N 1
ATOM 690 C CA . PRO A 1 93 ? -7.309 26.453 -7.117 1 95.56 93 PRO A CA 1
ATOM 691 C C . PRO A 1 93 ? -6.738 27.531 -6.203 1 95.56 93 PRO A C 1
ATOM 693 O O . PRO A 1 93 ? -6.047 28.438 -6.676 1 95.56 93 PRO A O 1
ATOM 696 N N . SER A 1 94 ? -6.949 27.484 -4.961 1 94.25 94 SER A N 1
ATOM 697 C CA . SER A 1 94 ? -6.473 28.5 -4.031 1 94.25 94 SER A CA 1
ATOM 698 C C . SER A 1 94 ? -5.008 28.281 -3.674 1 94.25 94 SER A C 1
ATOM 700 O O . SER A 1 94 ? -4.336 29.188 -3.189 1 94.25 94 SER A O 1
ATOM 702 N N . GLY A 1 95 ? -4.586 27.047 -3.828 1 93.81 95 GLY A N 1
ATOM 703 C CA . GLY A 1 95 ? -3.25 26.688 -3.377 1 93.81 95 GLY A CA 1
ATOM 704 C C . GLY A 1 95 ? -3.139 26.578 -1.868 1 93.81 95 GLY A C 1
ATOM 705 O O . GLY A 1 95 ? -2.057 26.766 -1.306 1 93.81 95 GLY A O 1
ATOM 706 N N . ALA A 1 96 ? -4.285 26.359 -1.227 1 92.75 96 ALA A N 1
ATOM 707 C CA . ALA A 1 96 ? -4.301 26.266 0.231 1 92.75 96 ALA A CA 1
ATOM 708 C C . ALA A 1 96 ? -3.389 25.141 0.718 1 92.75 96 ALA A C 1
ATOM 710 O O . ALA A 1 96 ? -3.324 24.078 0.102 1 92.75 96 ALA A O 1
ATOM 711 N N . GLU A 1 97 ? -2.66 25.406 1.776 1 91.38 97 GLU A N 1
ATOM 712 C CA . GLU A 1 97 ? -1.822 24.375 2.387 1 91.38 97 GLU A CA 1
ATOM 713 C C . GLU A 1 97 ? -2.67 23.312 3.074 1 91.38 97 GLU A C 1
ATOM 715 O O . GLU A 1 97 ? -3.789 23.578 3.512 1 91.38 97 GLU A O 1
ATOM 720 N N . GLY A 1 98 ? -2.107 22.156 3.162 1 92.44 98 GLY A N 1
ATOM 721 C CA . GLY A 1 98 ? -2.777 21.094 3.893 1 92.44 98 GLY A CA 1
ATOM 722 C C . GLY A 1 98 ? -2.711 21.266 5.398 1 92.44 98 GLY A C 1
ATOM 723 O O . GLY A 1 98 ? -2.004 22.141 5.895 1 92.44 98 GLY A O 1
ATOM 724 N N . PHE A 1 99 ? -3.473 20.5 6.074 1 92.19 99 PHE A N 1
ATOM 725 C CA . PHE A 1 99 ? -3.445 20.562 7.531 1 92.19 99 PHE A CA 1
ATOM 726 C C . PHE A 1 99 ? -2.332 19.688 8.094 1 92.19 99 PHE A C 1
ATOM 728 O O . PHE A 1 99 ? -2.164 18.547 7.68 1 92.19 99 PHE A O 1
ATOM 735 N N . LEU A 1 100 ? -1.581 20.328 8.93 1 96.12 100 LEU A N 1
ATOM 736 C CA . LEU A 1 100 ? -0.497 19.609 9.594 1 96.12 100 LEU A CA 1
ATOM 737 C C . LEU A 1 100 ? -1.036 18.719 10.695 1 96.12 100 LEU A C 1
ATOM 739 O O . LEU A 1 100 ? -1.763 19.172 11.578 1 96.12 100 LEU A O 1
ATOM 743 N N . HIS A 1 101 ? -0.712 17.406 10.641 1 97.06 101 HIS A N 1
ATOM 744 C CA . HIS A 1 101 ? -1.159 16.438 11.633 1 97.06 101 HIS A CA 1
ATOM 745 C C . HIS A 1 101 ? -0.165 15.289 11.766 1 97.06 101 HIS A C 1
ATOM 747 O O . HIS A 1 101 ? 0.797 15.203 10.992 1 97.06 101 HIS A O 1
ATOM 753 N N . ARG A 1 102 ? -0.413 14.547 12.781 1 96.5 102 ARG A N 1
ATOM 754 C CA . ARG A 1 102 ? 0.446 13.391 13.039 1 96.5 102 ARG A CA 1
ATOM 755 C C . ARG A 1 102 ? -0.363 12.211 13.562 1 96.5 102 ARG A C 1
ATOM 757 O O . ARG A 1 102 ? -1.252 12.383 14.398 1 96.5 102 ARG A O 1
ATOM 764 N N . THR A 1 103 ? -0.139 11.055 12.984 1 95.75 103 THR A N 1
ATOM 765 C CA . THR A 1 103 ? -0.644 9.789 13.492 1 95.75 103 THR A CA 1
ATOM 766 C C . THR A 1 103 ? 0.497 8.93 14.023 1 95.75 103 THR A C 1
ATOM 768 O O . THR A 1 103 ? 1.641 9.062 13.586 1 95.75 103 THR A O 1
ATOM 771 N N . ARG A 1 104 ? 0.22 8.094 15 1 93.69 104 ARG A N 1
ATOM 772 C CA . ARG A 1 104 ? 1.211 7.141 15.492 1 93.69 104 ARG A CA 1
ATOM 773 C C . ARG A 1 104 ? 1.194 5.859 14.664 1 93.69 104 ARG A C 1
ATOM 775 O O . ARG A 1 104 ? 0.883 4.785 15.18 1 93.69 104 ARG A O 1
ATOM 782 N N . THR A 1 105 ? 1.574 6.031 13.375 1 95.75 105 THR A N 1
ATOM 783 C CA . THR A 1 105 ? 1.514 4.93 12.422 1 95.75 105 THR A CA 1
ATOM 784 C C . THR A 1 105 ? 2.762 4.902 11.547 1 95.75 105 THR A C 1
ATOM 786 O O . THR A 1 105 ? 3.459 5.914 11.422 1 95.75 105 THR A O 1
ATOM 789 N N . LEU A 1 106 ? 3.117 3.727 11.102 1 96.31 106 LEU A N 1
ATOM 790 C CA . LEU A 1 106 ? 3.939 3.568 9.906 1 96.31 106 LEU A CA 1
ATOM 791 C C . LEU A 1 106 ? 3.07 3.488 8.656 1 96.31 106 LEU A C 1
ATOM 793 O O . LEU A 1 106 ? 2.232 2.592 8.531 1 96.31 106 LEU A O 1
ATOM 797 N N . ASP A 1 107 ? 3.234 4.457 7.766 1 97.69 107 ASP A N 1
ATOM 798 C CA . ASP A 1 107 ? 2.432 4.473 6.547 1 97.69 107 ASP A CA 1
ATOM 799 C C . ASP A 1 107 ? 3.295 4.195 5.32 1 97.69 107 ASP A C 1
ATOM 801 O O . ASP A 1 107 ? 4.309 4.863 5.105 1 97.69 107 ASP A O 1
ATOM 805 N N . TYR A 1 108 ? 2.92 3.191 4.57 1 98.31 108 TYR A N 1
ATOM 806 C CA . TYR A 1 108 ? 3.396 3 3.205 1 98.31 108 TYR A CA 1
ATOM 807 C C . TYR A 1 108 ? 2.486 3.703 2.205 1 98.31 108 TYR A C 1
ATOM 809 O O . TYR A 1 108 ? 1.381 3.232 1.926 1 98.31 108 TYR A O 1
ATOM 817 N N . VAL A 1 109 ? 2.967 4.805 1.651 1 98.62 109 VAL A N 1
ATOM 818 C CA . VAL A 1 109 ? 2.105 5.617 0.796 1 98.62 109 VAL A CA 1
ATOM 819 C C . VAL A 1 109 ? 2.625 5.586 -0.64 1 98.62 109 VAL A C 1
ATOM 821 O O . VAL A 1 109 ? 3.791 5.902 -0.892 1 98.62 109 VAL A O 1
ATOM 824 N N . THR A 1 110 ? 1.825 5.203 -1.531 1 98.5 110 THR A N 1
ATOM 825 C CA . THR A 1 110 ? 2.148 5.23 -2.953 1 98.5 110 THR A CA 1
ATOM 826 C C . THR A 1 110 ? 1.296 6.266 -3.682 1 98.5 110 THR A C 1
ATOM 828 O O . THR A 1 110 ? 0.07 6.273 -3.549 1 98.5 110 THR A O 1
ATOM 831 N N . ILE A 1 111 ? 1.979 7.105 -4.469 1 98.38 111 ILE A N 1
ATOM 832 C CA . ILE A 1 111 ? 1.25 8.094 -5.262 1 98.38 111 ILE A CA 1
ATOM 833 C C . ILE A 1 111 ? 0.696 7.43 -6.523 1 98.38 111 ILE A C 1
ATOM 835 O O . ILE A 1 111 ? 1.455 6.906 -7.344 1 98.38 111 ILE A O 1
ATOM 839 N N . THR A 1 112 ? -0.6 7.496 -6.684 1 97.56 112 THR A N 1
ATOM 840 C CA . THR A 1 112 ? -1.203 6.746 -7.781 1 97.56 112 THR A CA 1
ATOM 841 C C . THR A 1 112 ? -1.645 7.684 -8.898 1 97.56 112 THR A C 1
ATOM 843 O O . THR A 1 112 ? -1.839 7.254 -10.039 1 97.56 112 THR A O 1
ATOM 846 N N . ASP A 1 113 ? -1.867 8.93 -8.562 1 96.81 113 ASP A N 1
ATOM 847 C CA . ASP A 1 113 ? -2.297 9.898 -9.562 1 96.81 113 ASP A CA 1
ATOM 848 C C . ASP A 1 113 ? -1.927 11.32 -9.148 1 96.81 113 ASP A C 1
ATOM 850 O O . ASP A 1 113 ? -2.078 11.688 -7.98 1 96.81 113 ASP A O 1
ATOM 854 N N . GLY A 1 114 ? -1.385 12.109 -10.141 1 97.06 114 GLY A N 1
ATOM 855 C CA . GLY A 1 114 ? -1.119 13.523 -9.922 1 97.06 114 GLY A CA 1
ATOM 856 C C . GLY A 1 114 ? 0.199 13.781 -9.219 1 97.06 114 GLY A C 1
ATOM 857 O O . GLY A 1 114 ? 1.115 12.953 -9.281 1 97.06 114 GLY A O 1
ATOM 858 N N . GLU A 1 115 ? 0.27 15.055 -8.773 1 98 115 GLU A N 1
ATOM 859 C CA . GLU A 1 115 ? 1.412 15.547 -8.008 1 98 115 GLU A CA 1
ATOM 860 C C . GLU A 1 115 ? 0.971 16.125 -6.668 1 98 115 GLU A C 1
ATOM 862 O O . GLU A 1 115 ? 0.057 16.953 -6.609 1 98 115 GLU A O 1
ATOM 867 N N . LEU A 1 116 ? 1.661 15.672 -5.66 1 98.56 116 LEU A N 1
ATOM 868 C CA . LEU A 1 116 ? 1.28 16.078 -4.309 1 98.56 116 LEU A CA 1
ATOM 869 C C . LEU A 1 116 ? 2.447 16.75 -3.592 1 98.56 116 LEU A C 1
ATOM 871 O O . LEU A 1 116 ? 3.592 16.312 -3.715 1 98.56 116 LEU A O 1
ATOM 875 N N . GLY A 1 117 ? 2.098 17.812 -2.936 1 98.38 117 GLY A N 1
ATOM 876 C CA . GLY A 1 117 ? 3.045 18.406 -2.004 1 98.38 117 GLY A CA 1
ATOM 877 C C . GLY A 1 117 ? 3.018 17.75 -0.634 1 98.38 117 GLY A C 1
ATOM 878 O O . GLY A 1 117 ? 1.962 17.328 -0.162 1 98.38 117 GLY A O 1
ATOM 879 N N . TYR A 1 118 ? 4.117 17.703 -0.03 1 97.81 118 TYR A N 1
ATOM 880 C CA . TYR A 1 118 ? 4.309 17.141 1.304 1 97.81 118 TYR A CA 1
ATOM 881 C C . TYR A 1 118 ? 5.191 18.047 2.152 1 97.81 118 TYR A C 1
ATOM 883 O O . TYR A 1 118 ? 6.336 18.344 1.785 1 97.81 118 TYR A O 1
ATOM 891 N N . THR A 1 119 ? 4.633 18.453 3.234 1 97.5 119 THR A N 1
ATOM 892 C CA . THR A 1 119 ? 5.355 19.359 4.117 1 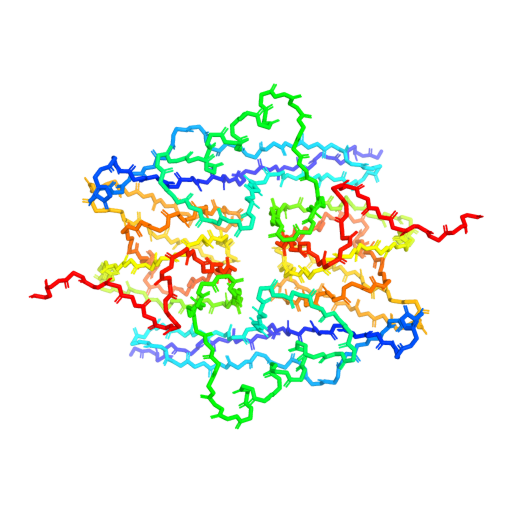97.5 119 THR A CA 1
ATOM 893 C C . THR A 1 119 ? 5.488 18.766 5.516 1 97.5 119 THR A C 1
ATOM 895 O O . THR A 1 119 ? 4.527 18.203 6.051 1 97.5 119 THR A O 1
ATOM 898 N N . VAL A 1 120 ? 6.719 18.828 6.082 1 97.56 120 VAL A N 1
ATOM 899 C CA . VAL A 1 120 ? 6.93 18.438 7.473 1 97.56 120 VAL A CA 1
ATOM 900 C C . VAL A 1 120 ? 7.16 19.688 8.328 1 97.56 120 VAL A C 1
ATOM 902 O O . VAL A 1 120 ? 7.285 20.781 7.801 1 97.56 120 VAL A O 1
ATOM 905 N N . ASN A 1 121 ? 7.16 19.453 9.602 1 97.12 121 ASN A N 1
ATOM 906 C CA . ASN A 1 121 ? 7.129 20.625 10.469 1 97.12 121 ASN A CA 1
ATOM 907 C C . ASN A 1 121 ? 8.516 21.234 10.625 1 97.12 121 ASN A C 1
ATOM 909 O O . ASN A 1 121 ? 8.664 22.281 11.266 1 97.12 121 ASN A O 1
ATOM 913 N N . SER A 1 122 ? 9.547 20.703 10.078 1 97 122 SER A N 1
ATOM 914 C CA . SER A 1 122 ? 10.852 21.359 9.992 1 97 122 SER A CA 1
ATOM 915 C C . SER A 1 122 ? 10.844 22.469 8.953 1 97 122 SER A C 1
ATOM 917 O O . SER A 1 122 ? 11.766 23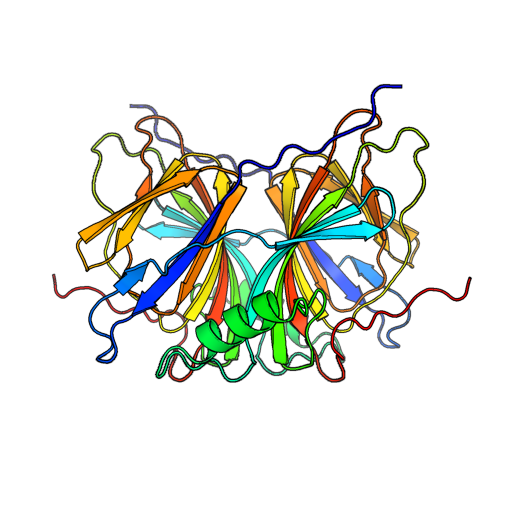.297 8.906 1 97 122 SER A O 1
ATOM 919 N N . GLY A 1 123 ? 9.836 22.406 8.086 1 95.44 123 GLY A N 1
ATOM 920 C CA . GLY A 1 123 ? 9.758 23.344 6.977 1 95.44 123 GLY A CA 1
ATOM 921 C C . GLY A 1 123 ? 10.164 22.734 5.648 1 95.44 123 GLY A C 1
ATOM 922 O O . GLY A 1 123 ? 9.953 23.328 4.594 1 95.44 123 GLY A O 1
ATOM 923 N N . GLU A 1 124 ? 10.758 21.547 5.641 1 96.25 124 GLU A N 1
ATOM 924 C CA . GLU A 1 124 ? 11.086 20.875 4.395 1 96.25 124 GLU A CA 1
ATOM 925 C C . GLU A 1 124 ? 9.828 20.531 3.602 1 96.25 124 GLU A C 1
ATOM 927 O O . GLU A 1 124 ? 8.812 20.125 4.18 1 96.25 124 GLU A O 1
ATOM 932 N N . LYS A 1 125 ? 9.977 20.672 2.295 1 96.5 125 LYS A N 1
ATOM 933 C CA . LYS A 1 125 ? 8.906 20.328 1.364 1 96.5 125 LYS A CA 1
ATOM 934 C C . LYS A 1 125 ? 9.422 19.406 0.255 1 96.5 125 LYS A C 1
ATOM 936 O O . LYS A 1 125 ? 10.57 19.547 -0.18 1 96.5 125 LYS A O 1
ATOM 941 N N . ARG A 1 126 ? 8.562 18.531 -0.113 1 96.81 126 ARG A N 1
ATOM 942 C CA . ARG A 1 126 ? 8.82 17.672 -1.27 1 96.81 126 ARG A CA 1
ATOM 943 C C . ARG A 1 126 ? 7.602 17.594 -2.178 1 96.81 126 ARG A C 1
ATOM 945 O O . ARG A 1 126 ? 6.473 17.812 -1.727 1 96.81 126 ARG A O 1
ATOM 952 N N . VAL A 1 127 ? 7.918 17.375 -3.42 1 97.62 127 VAL A N 1
ATOM 953 C CA . VAL A 1 127 ? 6.875 17.062 -4.391 1 97.62 127 VAL A CA 1
ATOM 954 C C . VAL A 1 127 ? 6.949 15.594 -4.777 1 97.62 127 VAL A C 1
ATOM 956 O O . VAL A 1 127 ? 8.008 15.102 -5.172 1 97.62 127 VAL A O 1
ATOM 959 N N . PHE A 1 128 ? 5.809 14.953 -4.602 1 97.19 128 PHE A N 1
ATOM 960 C CA . PHE A 1 128 ? 5.719 13.547 -4.984 1 97.19 128 PHE A CA 1
ATOM 961 C C . PHE A 1 128 ? 4.891 13.391 -6.254 1 97.19 128 PHE A C 1
ATOM 963 O O . PHE A 1 128 ? 3.855 14.039 -6.41 1 97.19 128 PHE A O 1
ATOM 970 N N . LYS A 1 129 ? 5.379 12.539 -7.082 1 97 129 LYS A N 1
ATOM 971 C CA . LYS A 1 129 ? 4.664 12.266 -8.32 1 97 129 LYS A CA 1
ATOM 972 C C . LYS A 1 129 ? 4.207 10.812 -8.391 1 97 129 LYS A C 1
ATOM 974 O O . LYS A 1 129 ? 4.633 9.984 -7.578 1 97 129 LYS A O 1
ATOM 979 N N . LYS A 1 130 ? 3.404 10.641 -9.391 1 96.5 130 LYS A N 1
ATOM 980 C CA . LYS A 1 130 ? 2.916 9.281 -9.609 1 96.5 130 LYS A CA 1
ATOM 981 C C . LYS A 1 130 ? 4.066 8.281 -9.625 1 96.5 130 LYS A C 1
ATOM 983 O O . LYS A 1 130 ? 5.074 8.492 -10.297 1 96.5 130 LYS A O 1
ATOM 988 N N . GLY A 1 131 ? 3.873 7.238 -8.828 1 95.31 131 GLY A N 1
ATOM 989 C CA . GLY A 1 131 ? 4.895 6.203 -8.766 1 95.31 131 GLY A CA 1
ATOM 990 C C . GLY A 1 131 ? 5.82 6.355 -7.578 1 95.31 131 GLY A C 1
ATOM 991 O O . GLY A 1 131 ? 6.504 5.402 -7.191 1 95.31 131 GLY A O 1
ATOM 992 N N . ASP A 1 132 ? 5.945 7.504 -6.988 1 96.88 132 ASP A N 1
ATOM 993 C CA . ASP A 1 132 ? 6.773 7.695 -5.801 1 96.88 132 ASP A CA 1
ATOM 994 C C . ASP A 1 132 ? 6.152 7.012 -4.582 1 96.88 132 ASP A C 1
ATOM 996 O O . ASP A 1 132 ? 4.949 6.754 -4.555 1 96.88 132 ASP A O 1
ATOM 1000 N N . VAL A 1 133 ? 7.008 6.66 -3.648 1 97.88 133 VAL A N 1
ATOM 1001 C CA . VAL A 1 133 ? 6.59 6.086 -2.371 1 97.88 133 VAL A CA 1
ATOM 1002 C C . VAL A 1 133 ? 7.129 6.938 -1.224 1 97.88 133 VAL A C 1
ATOM 1004 O O . VAL A 1 133 ? 8.266 7.414 -1.275 1 97.88 133 VAL A O 1
ATOM 1007 N N . VAL A 1 134 ? 6.281 7.102 -0.226 1 97.25 134 VAL A N 1
ATOM 1008 C CA . VAL A 1 134 ? 6.688 7.75 1.017 1 97.25 134 VAL A CA 1
ATOM 1009 C C . VAL A 1 134 ? 6.516 6.781 2.184 1 97.25 134 VAL A C 1
ATOM 1011 O O . VAL A 1 134 ? 5.43 6.23 2.389 1 97.25 134 VAL A O 1
ATOM 1014 N N . ILE A 1 135 ? 7.594 6.508 2.812 1 97 135 ILE A N 1
ATOM 1015 C CA . ILE A 1 135 ? 7.547 5.832 4.105 1 97 135 ILE A CA 1
ATOM 1016 C C . ILE A 1 135 ? 7.395 6.863 5.219 1 97 135 ILE A C 1
ATOM 1018 O O . ILE A 1 135 ? 8.375 7.512 5.609 1 97 135 ILE A O 1
ATOM 1022 N N . GLN A 1 136 ? 6.172 7.031 5.66 1 96.88 136 GLN A N 1
ATOM 1023 C CA . GLN A 1 136 ? 5.84 8.023 6.68 1 96.88 136 GLN A CA 1
ATOM 1024 C C . GLN A 1 136 ? 5.898 7.418 8.078 1 96.88 136 GLN A C 1
ATOM 1026 O O . GLN A 1 136 ? 5.102 6.539 8.414 1 96.88 136 GLN A O 1
ATOM 1031 N N . ARG A 1 137 ? 6.812 7.891 8.938 1 95 137 ARG A N 1
ATOM 1032 C CA . ARG A 1 137 ? 7.117 7.266 10.227 1 95 137 ARG A CA 1
ATOM 1033 C C . ARG A 1 137 ? 6.699 8.164 11.383 1 95 137 ARG A C 1
ATOM 1035 O O . ARG A 1 137 ? 7.543 8.812 12.008 1 95 137 ARG A O 1
ATOM 1042 N N . SER A 1 138 ? 5.41 8.141 11.656 1 94.81 138 SER A N 1
ATOM 1043 C CA . SER A 1 138 ? 4.812 8.82 12.797 1 94.81 138 SER A CA 1
ATOM 1044 C C . SER A 1 138 ? 5.285 10.266 12.891 1 94.81 138 SER A C 1
ATOM 1046 O O . SER A 1 138 ? 5.617 10.75 13.977 1 94.81 138 SER A O 1
ATOM 1048 N N . GLY A 1 139 ? 5.324 10.961 11.828 1 94.5 139 GLY A N 1
ATO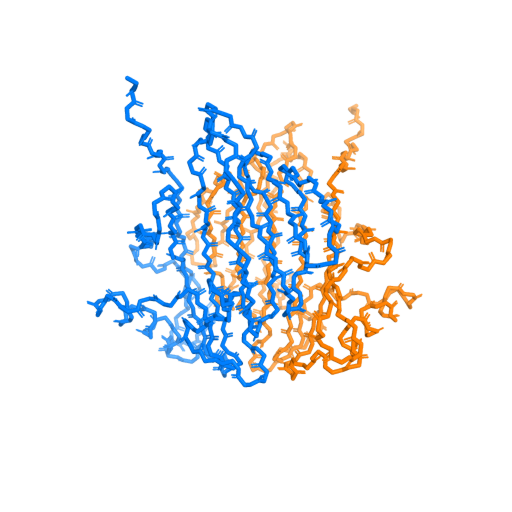M 1049 C CA . GLY A 1 139 ? 5.82 12.328 11.797 1 94.5 139 GLY A CA 1
ATOM 1050 C C . GLY A 1 139 ? 4.758 13.344 11.422 1 94.5 139 GLY A C 1
ATOM 1051 O O . GLY A 1 139 ? 3.707 12.984 10.891 1 94.5 139 GLY A O 1
ATOM 1052 N N . TRP A 1 140 ? 5.102 14.578 11.742 1 96.75 140 TRP A N 1
ATOM 1053 C CA . TRP A 1 140 ? 4.266 15.695 11.305 1 96.75 140 TRP A CA 1
ATOM 1054 C C . TRP A 1 140 ? 4.297 15.836 9.789 1 96.75 140 TRP A C 1
ATOM 1056 O O . TRP A 1 140 ? 5.371 15.828 9.18 1 96.75 140 TRP A O 1
ATOM 1066 N N . HIS A 1 141 ? 3.092 16.016 9.211 1 98.06 141 HIS A N 1
ATOM 1067 C CA . HIS A 1 141 ? 3.045 16.141 7.754 1 98.06 141 HIS A CA 1
ATOM 1068 C C . HIS A 1 141 ? 1.758 16.812 7.305 1 98.06 141 HIS A C 1
ATOM 1070 O O . HIS A 1 141 ? 0.76 16.812 8.031 1 98.06 141 HIS A O 1
ATOM 1076 N N . ALA A 1 142 ? 1.812 17.422 6.188 1 97.69 142 ALA A N 1
ATOM 1077 C CA . ALA A 1 142 ? 0.665 17.969 5.465 1 97.69 142 ALA A CA 1
ATOM 1078 C C . ALA A 1 142 ? 0.735 17.625 3.98 1 97.69 142 ALA A C 1
ATOM 1080 O O . ALA A 1 142 ? 1.79 17.75 3.355 1 97.69 142 ALA A O 1
ATOM 1081 N N . TRP A 1 143 ? -0.387 17.188 3.494 1 98 143 TRP A N 1
ATOM 1082 C CA . TRP A 1 143 ? -0.519 16.875 2.072 1 98 143 TRP A CA 1
ATOM 1083 C C . TRP A 1 143 ? -1.227 18 1.335 1 98 143 TRP A C 1
ATOM 1085 O O . TRP A 1 143 ? -2.203 18.562 1.838 1 98 143 TRP A O 1
ATOM 1095 N N . THR A 1 144 ? -0.771 18.312 0.177 1 97.69 144 THR A N 1
ATOM 1096 C CA . THR A 1 144 ? -1.41 19.328 -0.663 1 97.69 144 THR A CA 1
ATOM 1097 C C . THR A 1 144 ? -1.48 18.859 -2.113 1 97.69 144 THR A C 1
ATOM 1099 O O . THR A 1 144 ? -0.524 18.266 -2.629 1 97.69 144 THR A O 1
ATOM 1102 N N . ASN A 1 145 ? -2.648 19.047 -2.75 1 98.06 145 ASN A N 1
ATOM 1103 C CA . ASN A 1 145 ? -2.709 18.906 -4.199 1 98.06 145 ASN A CA 1
ATOM 1104 C C . ASN A 1 145 ? -2.154 20.125 -4.914 1 98.06 145 ASN A C 1
ATOM 1106 O O . ASN A 1 145 ? -2.646 21.25 -4.715 1 98.06 145 ASN A O 1
ATOM 1110 N N . LEU A 1 146 ? -1.23 19.922 -5.762 1 97.81 146 LEU A N 1
ATOM 1111 C CA . LEU A 1 146 ? -0.534 21.047 -6.375 1 97.81 146 LEU A CA 1
ATOM 1112 C C . LEU A 1 146 ? -1.23 21.484 -7.66 1 97.81 146 LEU A C 1
ATOM 1114 O O . LEU A 1 146 ? -0.88 22.516 -8.242 1 97.81 146 LEU A O 1
ATOM 1118 N N . SER A 1 147 ? -2.215 20.734 -8.102 1 97.88 147 SER A N 1
ATOM 1119 C CA . SER A 1 147 ? -2.934 21.078 -9.32 1 97.88 147 SER A CA 1
ATOM 1120 C C . SER A 1 147 ? -4.137 21.969 -9.016 1 97.88 147 SER A C 1
ATOM 1122 O O . SER A 1 147 ? -4.898 21.703 -8.086 1 97.88 147 SER A O 1
ATOM 1124 N N . LYS A 1 148 ? -4.391 22.938 -9.82 1 96.75 148 LYS A N 1
ATOM 1125 C CA . LYS A 1 148 ? -5.551 23.828 -9.688 1 96.75 148 LYS A CA 1
ATOM 1126 C C . LYS A 1 148 ? -6.773 23.234 -10.383 1 96.75 148 LYS A C 1
ATOM 1128 O O . LYS A 1 148 ? -7.902 23.656 -10.133 1 96.75 148 LYS A O 1
ATOM 1133 N N . THR A 1 149 ? -6.523 22.234 -11.258 1 96.12 149 THR A N 1
ATOM 1134 C CA . THR A 1 149 ? -7.633 21.828 -12.117 1 96.12 149 THR A CA 1
ATOM 1135 C C . THR A 1 149 ? -7.863 20.328 -12.039 1 96.12 149 THR A C 1
ATOM 1137 O O . THR A 1 149 ? -8.922 19.828 -12.43 1 96.12 149 THR A O 1
ATOM 1140 N N . GLU A 1 150 ? -6.855 19.594 -11.609 1 96.94 150 GLU A N 1
ATOM 1141 C CA . GLU A 1 150 ? -6.98 18.141 -11.57 1 96.94 150 GLU A CA 1
ATOM 1142 C C . GLU A 1 150 ? -6.891 17.609 -10.141 1 96.94 150 GLU A C 1
ATOM 1144 O O . GLU A 1 150 ? -6.242 18.219 -9.289 1 96.94 150 GLU A O 1
ATOM 1149 N N . GLY A 1 151 ? -7.508 16.453 -9.891 1 97.25 151 GLY A N 1
ATOM 1150 C CA . GLY A 1 151 ? -7.34 15.773 -8.617 1 97.25 151 GLY A CA 1
ATOM 1151 C C . GLY A 1 151 ? -6.012 15.039 -8.508 1 97.25 151 GLY A C 1
ATOM 1152 O O . GLY A 1 151 ? -5.309 14.867 -9.5 1 97.25 151 GLY A O 1
ATOM 1153 N N . ALA A 1 152 ? -5.68 14.695 -7.332 1 97.94 152 ALA A N 1
ATOM 1154 C CA . ALA A 1 152 ? -4.523 13.852 -7.031 1 97.94 152 ALA A CA 1
ATOM 1155 C C . ALA A 1 152 ? -4.875 12.789 -5.992 1 97.94 152 ALA A C 1
ATOM 1157 O O . ALA A 1 152 ? -5.742 13.008 -5.141 1 97.94 152 ALA A O 1
ATOM 1158 N N . THR A 1 153 ? -4.219 11.617 -6.137 1 98.25 153 THR A N 1
ATOM 1159 C CA . THR A 1 153 ? -4.613 10.484 -5.305 1 98.25 153 THR A CA 1
ATOM 1160 C C . THR A 1 153 ? -3.391 9.703 -4.84 1 98.25 153 THR A C 1
ATOM 1162 O O . THR A 1 153 ? -2.438 9.516 -5.602 1 98.25 153 THR A O 1
ATOM 1165 N N . PHE A 1 154 ? -3.424 9.266 -3.586 1 98.56 154 PHE A N 1
ATOM 1166 C CA . PHE A 1 154 ? -2.453 8.289 -3.111 1 98.56 154 PHE A CA 1
ATOM 1167 C C . PHE A 1 154 ? -3.15 7.117 -2.432 1 98.56 154 PHE A C 1
ATOM 1169 O O . PHE A 1 154 ? -4.336 7.203 -2.1 1 98.56 154 PHE A O 1
ATOM 1176 N N . PHE A 1 155 ? -2.498 6.016 -2.338 1 98.81 155 PHE A N 1
ATOM 1177 C CA . PHE A 1 155 ? -2.91 4.84 -1.579 1 98.81 155 PHE A CA 1
ATOM 1178 C C . PHE A 1 155 ? -2.008 4.633 -0.37 1 98.81 155 PHE A C 1
ATOM 1180 O O . PHE A 1 155 ? -0.781 4.641 -0.495 1 98.81 155 PHE A O 1
ATOM 1187 N N . ALA A 1 156 ? -2.604 4.484 0.792 1 98.81 156 ALA A N 1
ATOM 1188 C CA . ALA A 1 156 ? -1.835 4.312 2.021 1 98.81 156 ALA A CA 1
ATOM 1189 C C . ALA A 1 156 ? -2.201 3.008 2.721 1 98.81 156 ALA A C 1
ATOM 1191 O O . ALA A 1 156 ? -3.381 2.666 2.832 1 98.81 156 ALA A O 1
ATOM 1192 N N . VAL A 1 157 ? -1.229 2.299 3.115 1 98.56 157 VAL A N 1
ATOM 1193 C CA . VAL A 1 157 ? -1.355 1.238 4.109 1 98.56 157 VAL A CA 1
ATOM 1194 C C . VAL A 1 157 ? -0.695 1.674 5.414 1 98.56 157 VAL A C 1
ATOM 1196 O O . VAL A 1 157 ? 0.527 1.823 5.48 1 98.56 157 VAL A O 1
ATOM 1199 N N . ALA A 1 158 ? -1.505 1.843 6.402 1 97.62 158 ALA A N 1
ATOM 1200 C CA . ALA A 1 158 ? -1.024 2.32 7.699 1 97.62 158 ALA A CA 1
ATOM 1201 C C . ALA A 1 158 ? -1.041 1.203 8.734 1 97.62 158 ALA A C 1
ATOM 1203 O O . ALA A 1 158 ? -1.996 0.426 8.805 1 97.62 158 ALA A O 1
ATOM 1204 N N . MET A 1 159 ? -0.005 1.157 9.469 1 95.69 159 MET A N 1
ATOM 1205 C CA . MET A 1 159 ? 0.103 0.253 10.617 1 95.69 159 MET A CA 1
ATOM 1206 C C . MET A 1 159 ? 0.243 1.034 11.914 1 95.69 159 MET A C 1
ATOM 1208 O O . MET A 1 159 ? 1.104 1.908 12.031 1 95.69 159 MET A O 1
ATOM 1212 N N . GLY A 1 160 ? -0.58 0.615 12.859 1 95 160 GLY A N 1
ATOM 1213 C CA . GLY A 1 160 ? -0.527 1.311 14.133 1 95 160 GLY A CA 1
ATOM 1214 C C . GLY A 1 160 ? 0.687 0.941 14.969 1 95 160 GLY A C 1
ATOM 1215 O O . GLY A 1 160 ? 0.936 -0.239 15.219 1 95 160 GLY A O 1
ATOM 1216 N N . ALA A 1 161 ? 1.396 1.996 15.383 1 92.75 161 ALA A N 1
ATOM 1217 C CA . ALA A 1 161 ? 2.51 1.798 16.312 1 92.75 161 ALA A CA 1
ATOM 1218 C C . ALA A 1 161 ? 2.023 1.774 17.75 1 92.75 161 ALA A C 1
ATOM 1220 O O . ALA A 1 161 ? 0.83 1.936 18.016 1 92.75 161 ALA A O 1
ATOM 1221 N N . GLU A 1 162 ? 3.027 1.539 18.594 1 89.31 162 GLU A N 1
ATOM 1222 C CA . GLU A 1 162 ? 2.691 1.541 20.016 1 89.31 162 GLU A CA 1
ATOM 1223 C C . GLU A 1 162 ? 1.96 2.822 20.406 1 89.31 162 GLU A C 1
ATOM 1225 O O . GLU A 1 162 ? 2.387 3.922 20.047 1 89.31 162 GLU A O 1
ATOM 1230 N N . GLY A 1 163 ? 0.805 2.668 21.078 1 90.62 163 GLY A N 1
ATOM 1231 C CA . GLY A 1 163 ? 0.066 3.816 21.578 1 90.62 163 GLY A CA 1
ATOM 1232 C C . GLY A 1 163 ? -0.938 4.363 20.594 1 90.62 163 GLY A C 1
ATOM 1233 O O . GLY A 1 163 ? -1.739 5.238 20.922 1 90.62 163 GLY A O 1
ATOM 1234 N N . ALA A 1 164 ? -0.938 3.867 19.359 1 93.88 164 ALA A N 1
ATOM 1235 C CA . ALA A 1 164 ? -1.896 4.34 18.375 1 93.88 164 ALA A CA 1
ATOM 1236 C C . ALA A 1 164 ? -3.326 3.988 18.781 1 93.88 164 ALA A C 1
ATOM 1238 O O . ALA A 1 164 ? -3.584 2.891 19.266 1 93.88 164 ALA A O 1
ATOM 1239 N N . THR A 1 165 ? -4.215 4.949 18.609 1 95.38 165 THR A N 1
ATOM 1240 C CA . THR A 1 165 ? -5.648 4.762 18.828 1 95.38 165 THR A CA 1
ATOM 1241 C C . THR A 1 165 ? -6.418 4.992 17.516 1 95.38 165 THR A C 1
ATOM 1243 O O . THR A 1 165 ? -6.105 5.914 16.766 1 95.38 165 THR A O 1
ATOM 1246 N N . GLN A 1 166 ? -7.387 4.141 17.359 1 95.69 166 GLN A N 1
ATOM 1247 C CA . GLN A 1 166 ? -8.141 4.191 16.109 1 95.69 166 GLN A CA 1
ATOM 1248 C C . GLN A 1 166 ? -8.656 5.602 15.836 1 95.69 166 GLN A C 1
ATOM 1250 O O . GLN A 1 166 ? -9.273 6.223 16.703 1 95.69 166 GLN A O 1
ATOM 1255 N N . ASP A 1 167 ? -8.344 6.141 14.641 1 96.25 167 ASP A N 1
ATOM 1256 C CA . ASP A 1 167 ? -8.852 7.367 14.039 1 96.25 167 ASP A CA 1
ATOM 1257 C C . ASP A 1 167 ? -8.414 8.594 14.836 1 96.25 167 ASP A C 1
ATOM 1259 O O . ASP A 1 167 ? -8.984 9.672 14.688 1 96.25 167 ASP A O 1
ATOM 1263 N N . PHE A 1 168 ? -7.426 8.367 15.672 1 95.88 168 PHE A N 1
ATOM 1264 C CA . PHE A 1 168 ? -6.863 9.5 16.391 1 95.88 168 PHE A CA 1
ATOM 1265 C C . PHE A 1 168 ? -5.695 10.102 15.625 1 95.88 168 PHE A C 1
ATOM 1267 O O . PHE A 1 168 ? -4.859 9.375 15.078 1 95.88 168 PHE A O 1
ATOM 1274 N N . MET A 1 169 ? -5.668 11.406 15.547 1 94.94 169 MET A N 1
ATOM 1275 C CA . MET A 1 169 ? -4.555 12.188 15.016 1 94.94 169 MET A CA 1
ATOM 1276 C C . MET A 1 169 ? -4.273 13.406 15.891 1 94.94 169 MET A C 1
ATOM 1278 O O . MET A 1 169 ? -5.203 14.023 16.406 1 94.94 169 MET A O 1
ATOM 1282 N N . GLU A 1 170 ? -3.021 13.703 15.992 1 95.38 170 GLU A N 1
ATOM 1283 C CA . GLU A 1 170 ? -2.627 14.961 16.625 1 95.38 170 GLU A CA 1
ATOM 1284 C C . GLU A 1 170 ? -2.678 16.109 15.625 1 95.38 170 GLU A C 1
ATOM 1286 O O . GLU A 1 170 ? -2.164 16 14.508 1 95.38 170 GLU A O 1
ATOM 1291 N N . LEU A 1 171 ? -3.336 17.172 15.977 1 92.81 171 LEU A N 1
ATOM 1292 C CA . LEU A 1 171 ? -3.41 18.375 15.148 1 92.81 171 LEU A CA 1
ATOM 1293 C C . LEU A 1 171 ? -2.627 19.516 15.781 1 92.81 171 LEU A C 1
ATOM 1295 O O . LEU A 1 171 ? -2.426 19.547 17 1 92.81 171 LEU A O 1
ATOM 1299 N N . THR A 1 172 ? -2.123 20.328 14.969 1 84.25 172 THR A N 1
ATOM 1300 C CA . THR A 1 172 ? -1.479 21.516 15.516 1 84.25 172 THR A CA 1
ATOM 1301 C C . THR A 1 172 ? -2.512 22.453 16.109 1 84.25 172 THR A C 1
ATOM 1303 O O . THR A 1 172 ? -3.639 22.547 15.625 1 84.25 172 THR A O 1
ATOM 1306 N N . ASP A 1 173 ? -2.463 22.75 17.469 1 63.41 173 ASP A N 1
ATOM 1307 C CA . ASP A 1 173 ? -3.324 23.719 18.141 1 63.41 173 ASP A CA 1
ATOM 1308 C C . ASP A 1 173 ? -3.582 24.938 17.266 1 63.41 173 ASP A C 1
ATOM 1310 O O . ASP A 1 173 ? -2.65 25.484 16.672 1 63.41 173 ASP A O 1
ATOM 1314 N N . ALA A 1 174 ? -4.883 24.875 16.562 1 46.53 174 ALA A N 1
ATOM 1315 C CA . ALA A 1 174 ? -5.27 26.141 15.938 1 46.53 174 ALA A CA 1
ATOM 1316 C C . ALA A 1 174 ? -4.934 27.328 16.828 1 46.53 174 ALA A C 1
ATOM 1318 O O . ALA A 1 174 ? -4.973 27.219 18.062 1 46.53 174 ALA A O 1
ATOM 1319 N N . MET B 1 1 ? 14.688 -8.453 -31.516 1 42.66 1 MET B N 1
ATOM 1320 C CA . MET B 1 1 ? 13.617 -8.109 -30.594 1 42.66 1 MET B CA 1
ATOM 1321 C C . MET B 1 1 ? 14.133 -7.234 -29.453 1 42.66 1 MET B C 1
ATOM 1323 O O . MET B 1 1 ? 15.148 -7.562 -28.828 1 42.66 1 MET B O 1
ATOM 1327 N N . SER B 1 2 ? 13.992 -5.977 -29.516 1 52.72 2 SER B N 1
ATOM 1328 C CA . SER B 1 2 ? 14.672 -5.047 -28.625 1 52.72 2 SER B CA 1
ATOM 1329 C C . SER B 1 2 ? 14.492 -5.453 -27.156 1 52.72 2 SER B C 1
ATOM 1331 O O . SER B 1 2 ? 13.422 -5.902 -26.766 1 52.72 2 SER B O 1
ATOM 1333 N N . SER B 1 3 ? 15.578 -5.742 -26.469 1 72 3 SER B N 1
ATOM 1334 C CA . SER B 1 3 ? 15.641 -6.188 -25.078 1 72 3 SER B CA 1
ATOM 1335 C C . SER B 1 3 ? 14.898 -5.227 -24.156 1 72 3 SER B C 1
ATOM 1337 O O . SER B 1 3 ? 15.031 -4.008 -24.281 1 72 3 SER B O 1
ATOM 1339 N N . TYR B 1 4 ? 13.781 -5.531 -23.625 1 83.38 4 TYR B N 1
ATOM 1340 C CA . TYR B 1 4 ? 13.016 -4.73 -22.672 1 83.38 4 TYR B CA 1
ATOM 1341 C C . TYR B 1 4 ? 13.867 -4.324 -21.484 1 83.38 4 TYR B C 1
ATOM 1343 O O . TYR B 1 4 ? 14.539 -5.16 -20.875 1 83.38 4 TYR B O 1
ATOM 1351 N N . THR B 1 5 ? 14.023 -2.988 -21.344 1 82.81 5 THR B N 1
ATOM 1352 C CA . THR B 1 5 ? 14.641 -2.438 -20.141 1 82.81 5 THR B CA 1
ATOM 1353 C C . THR B 1 5 ? 13.656 -1.556 -19.391 1 82.81 5 THR B C 1
ATOM 1355 O O . THR B 1 5 ? 13.242 -0.507 -19.891 1 82.81 5 THR B O 1
ATOM 1358 N N . PRO B 1 6 ? 13.266 -2.088 -18.297 1 85.75 6 PRO B N 1
ATOM 1359 C CA . PRO B 1 6 ? 12.344 -1.237 -17.547 1 85.75 6 PRO B CA 1
ATOM 1360 C C . PRO B 1 6 ? 12.961 0.096 -17.141 1 85.75 6 PRO B C 1
ATOM 1362 O O . PRO B 1 6 ? 14.156 0.154 -16.812 1 85.75 6 PRO B O 1
ATOM 1365 N N . LYS B 1 7 ? 12.234 1.152 -17.25 1 85.38 7 LYS B N 1
ATOM 1366 C CA . LYS B 1 7 ? 12.656 2.473 -16.797 1 85.38 7 LYS B CA 1
ATOM 1367 C C . LYS B 1 7 ? 11.938 2.867 -15.508 1 85.38 7 LYS B C 1
ATOM 1369 O O . LYS B 1 7 ? 10.711 2.969 -15.484 1 85.38 7 LYS B O 1
ATOM 1374 N N . PHE B 1 8 ? 12.812 2.928 -14.508 1 90.56 8 PHE B N 1
ATOM 1375 C CA . PHE B 1 8 ? 12.266 3.342 -13.219 1 90.56 8 PHE B CA 1
ATOM 1376 C C . PHE B 1 8 ? 12.719 4.754 -12.867 1 90.56 8 PHE B C 1
ATOM 1378 O O . PHE B 1 8 ? 13.914 5.031 -12.805 1 90.56 8 PHE B O 1
ATOM 1385 N N . ASP B 1 9 ? 11.797 5.703 -12.727 1 91.19 9 ASP B N 1
ATOM 1386 C CA . ASP B 1 9 ? 12.109 7.074 -12.344 1 91.19 9 ASP B CA 1
ATOM 1387 C C . ASP B 1 9 ? 11.453 7.441 -11.016 1 91.19 9 ASP B C 1
ATOM 1389 O O . ASP B 1 9 ? 11.539 8.586 -10.562 1 91.19 9 ASP B O 1
ATOM 1393 N N . ASN B 1 10 ? 10.797 6.469 -10.453 1 94 10 ASN B N 1
ATOM 1394 C CA . ASN B 1 10 ? 10.148 6.664 -9.164 1 94 10 ASN B CA 1
ATOM 1395 C C . ASN B 1 10 ? 11.172 6.773 -8.039 1 94 10 ASN B C 1
ATOM 1397 O O . ASN B 1 10 ? 12.297 6.277 -8.156 1 94 10 ASN B O 1
ATOM 1401 N N . LYS B 1 11 ? 10.75 7.422 -6.961 1 94.31 11 LYS B N 1
ATOM 1402 C CA . LYS B 1 11 ? 11.602 7.609 -5.793 1 94.31 11 LYS B CA 1
ATOM 1403 C C . LYS B 1 11 ? 10.914 7.125 -4.523 1 94.31 11 LYS B C 1
ATOM 1405 O O . LYS B 1 11 ? 9.68 7.078 -4.457 1 94.31 11 LYS B O 1
ATOM 1410 N N . CYS B 1 12 ? 11.758 6.738 -3.611 1 96.31 12 CYS B N 1
ATOM 1411 C CA . CYS B 1 12 ? 11.297 6.371 -2.273 1 96.31 12 CYS B CA 1
ATOM 1412 C C . CYS B 1 12 ? 11.797 7.367 -1.234 1 96.31 12 CYS B C 1
ATOM 1414 O O . CYS B 1 12 ? 13.008 7.555 -1.08 1 96.31 12 CYS B O 1
ATOM 1416 N N . TYR B 1 13 ? 10.898 7.98 -0.567 1 96.12 13 TYR B N 1
ATOM 1417 C CA . TYR B 1 13 ? 11.219 8.938 0.482 1 96.12 13 TYR B CA 1
ATOM 1418 C C . TYR B 1 13 ? 10.898 8.375 1.859 1 96.12 13 TYR B C 1
ATOM 1420 O O . TYR B 1 13 ? 9.891 7.684 2.033 1 96.12 13 TYR B O 1
ATOM 1428 N N . ILE B 1 14 ? 11.758 8.703 2.828 1 95.94 14 ILE B N 1
ATOM 1429 C CA . ILE B 1 14 ? 11.547 8.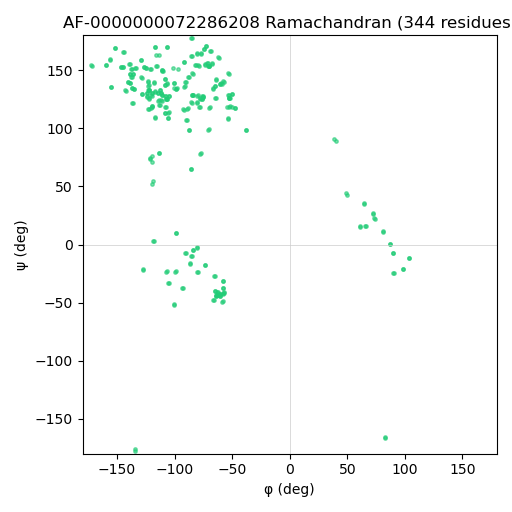234 4.195 1 95.94 14 ILE B CA 1
ATOM 1430 C C . ILE B 1 14 ? 11.609 9.422 5.156 1 95.94 14 ILE B C 1
ATOM 1432 O O . ILE B 1 14 ? 12.547 10.219 5.105 1 95.94 14 ILE B O 1
ATOM 1436 N N . THR B 1 15 ? 10.617 9.531 6.008 1 95.44 15 THR B N 1
ATOM 1437 C CA . THR B 1 15 ? 10.664 10.57 7.035 1 95.44 15 THR B CA 1
ATOM 1438 C C . THR B 1 15 ? 11.297 10.031 8.32 1 95.44 15 THR B C 1
ATOM 1440 O O . THR B 1 15 ? 11.344 8.82 8.531 1 95.44 15 THR B O 1
ATOM 1443 N N . THR B 1 16 ? 11.789 10.945 9.062 1 93.38 16 THR B N 1
ATOM 1444 C CA . THR B 1 16 ? 12.32 10.633 10.383 1 93.38 16 THR B CA 1
ATOM 1445 C C . THR B 1 16 ? 12.039 11.766 11.367 1 93.38 16 THR B C 1
ATOM 1447 O O . THR B 1 16 ? 11.562 12.836 10.969 1 93.38 16 THR B O 1
ATOM 1450 N N . ASN B 1 17 ? 12.211 11.43 12.609 1 93.62 17 ASN B N 1
ATOM 1451 C CA . ASN B 1 17 ? 11.945 12.406 13.664 1 93.62 17 ASN B CA 1
ATOM 1452 C C . ASN B 1 17 ? 13.188 12.656 14.516 1 93.62 17 ASN B C 1
ATOM 1454 O O . ASN B 1 17 ? 14 11.758 14.719 1 93.62 17 ASN B O 1
ATOM 1458 N N . SER B 1 18 ? 13.234 13.836 15.016 1 93.38 18 SER B N 1
ATOM 1459 C CA . SER B 1 18 ? 14.273 14.141 15.992 1 93.38 18 SER B CA 1
ATOM 1460 C C . SER B 1 18 ? 14.141 13.258 17.234 1 93.38 18 SER B C 1
ATOM 1462 O O . SER B 1 18 ? 13.07 12.695 17.484 1 93.38 18 SER B O 1
ATOM 1464 N N . PRO B 1 19 ? 15.211 13.172 17.953 1 88.62 19 PRO B N 1
ATOM 1465 C CA . PRO B 1 19 ? 15.18 12.281 19.125 1 88.62 19 PRO B CA 1
ATOM 1466 C C . PRO B 1 19 ? 14.07 12.648 20.109 1 88.62 19 PRO B C 1
ATOM 1468 O O . PRO B 1 19 ? 13.523 11.766 20.781 1 88.62 19 PRO B O 1
ATOM 1471 N N . ASP B 1 20 ? 13.695 13.891 20.25 1 89.31 20 ASP B N 1
ATOM 1472 C CA . ASP B 1 20 ? 12.648 14.289 21.188 1 89.31 20 ASP B CA 1
ATOM 1473 C C . ASP B 1 20 ? 11.266 14.125 20.562 1 89.31 20 ASP B C 1
ATOM 1475 O O . ASP B 1 20 ? 10.25 14.406 21.203 1 89.31 20 ASP B O 1
ATOM 1479 N N . GLY B 1 21 ? 11.242 13.75 19.266 1 88.75 21 GLY B N 1
ATOM 1480 C CA . GLY B 1 21 ? 9.984 13.445 18.609 1 88.75 21 GLY B CA 1
ATOM 1481 C C . GLY B 1 21 ? 9.234 14.68 18.141 1 88.75 21 GLY B C 1
ATOM 1482 O O . GLY B 1 21 ? 8.102 14.586 17.656 1 88.75 21 GLY B O 1
ATOM 1483 N N . LYS B 1 22 ? 9.93 15.844 18.172 1 91.75 22 LYS B N 1
ATOM 1484 C CA . LYS B 1 22 ? 9.18 17.078 17.969 1 91.75 22 LYS B CA 1
ATOM 1485 C C . LYS B 1 22 ? 9.32 17.562 16.531 1 91.75 22 LYS B C 1
ATOM 1487 O O . LYS B 1 22 ? 8.484 18.328 16.031 1 91.75 22 LYS B O 1
ATOM 1492 N N . THR B 1 23 ? 10.391 17.141 15.922 1 95.25 23 THR B N 1
ATOM 1493 C CA . THR B 1 23 ? 10.664 17.656 14.586 1 95.25 23 THR B CA 1
ATOM 1494 C C . THR B 1 23 ? 10.773 16.516 13.57 1 95.25 23 THR B C 1
ATOM 1496 O O . THR B 1 23 ? 11.555 15.578 13.758 1 95.25 23 THR B O 1
ATOM 1499 N N . THR B 1 24 ? 9.992 16.609 12.531 1 96.31 24 THR B N 1
ATOM 1500 C CA . THR B 1 24 ? 10.031 15.648 11.438 1 96.31 24 THR B CA 1
ATOM 1501 C C . THR B 1 24 ? 10.852 16.188 10.266 1 96.31 24 THR B C 1
ATOM 1503 O O . THR B 1 24 ? 10.703 17.344 9.883 1 96.31 24 THR B O 1
ATOM 1506 N N . THR B 1 25 ? 11.734 15.367 9.727 1 95.25 25 THR B N 1
ATOM 1507 C CA . THR B 1 25 ? 12.523 15.656 8.539 1 95.25 25 THR B CA 1
ATOM 1508 C C . THR B 1 25 ? 12.516 14.461 7.586 1 95.25 25 THR B C 1
ATOM 1510 O O . THR B 1 25 ? 11.766 13.5 7.785 1 95.25 25 THR B O 1
ATOM 1513 N N . PHE B 1 26 ? 13.273 14.594 6.527 1 94.94 26 PHE B N 1
ATOM 1514 C CA . PHE B 1 26 ? 13.469 13.477 5.613 1 94.94 26 PHE B CA 1
ATOM 1515 C C . PHE B 1 26 ? 14.812 12.797 5.871 1 94.94 26 PHE B C 1
ATOM 1517 O O . PHE B 1 26 ? 15.812 13.469 6.121 1 94.94 26 PHE B O 1
ATOM 1524 N N . ALA B 1 27 ? 14.727 11.484 5.898 1 91.31 27 ALA B N 1
ATOM 1525 C CA . ALA B 1 27 ? 15.984 10.742 5.945 1 91.31 27 ALA B CA 1
ATOM 1526 C C . ALA B 1 27 ? 16.766 10.891 4.645 1 91.31 27 ALA B C 1
ATOM 1528 O O . ALA B 1 27 ? 16.188 11.188 3.598 1 91.31 27 ALA B O 1
ATOM 1529 N N . ASP B 1 28 ? 18.078 10.688 4.738 1 76.75 28 ASP B N 1
ATOM 1530 C CA . ASP B 1 28 ? 18.938 10.766 3.562 1 76.75 28 ASP B CA 1
ATOM 1531 C C . ASP B 1 28 ? 18.75 9.555 2.654 1 76.75 28 ASP B C 1
ATOM 1533 O O . ASP B 1 28 ? 18.516 8.438 3.135 1 76.75 28 ASP B O 1
ATOM 1537 N N . SER B 1 29 ? 19.078 9.727 1.256 1 61.75 29 SER B N 1
ATOM 1538 C CA . SER B 1 29 ? 19.188 8.766 0.167 1 61.75 29 SER B CA 1
ATOM 1539 C C . SER B 1 29 ? 18.109 7.688 0.285 1 61.75 29 SER B C 1
ATOM 1541 O O . SER B 1 29 ? 18.188 6.809 1.149 1 61.75 29 SER B O 1
ATOM 1543 N N . THR B 1 30 ? 16.984 7.832 -0.275 1 64.56 30 THR B N 1
ATOM 1544 C CA . THR B 1 30 ? 15.938 6.832 -0.134 1 64.56 30 THR B CA 1
ATOM 1545 C C . THR B 1 30 ? 15.547 6.262 -1.495 1 64.56 30 THR B C 1
ATOM 1547 O O . THR B 1 30 ? 14.695 6.82 -2.188 1 64.56 30 THR B O 1
ATOM 1550 N N . SER B 1 31 ? 16.719 5.371 -2.012 1 77 31 SER B N 1
ATOM 1551 C CA . SER B 1 31 ? 16.328 4.742 -3.266 1 77 31 SER B CA 1
ATOM 1552 C C . SER B 1 31 ? 15.805 3.328 -3.037 1 77 31 SER B C 1
ATOM 1554 O O . SER B 1 31 ? 16.125 2.695 -2.031 1 77 31 SER B O 1
ATOM 1556 N N . PHE B 1 32 ? 14.984 2.992 -3.889 1 91.19 32 PHE B N 1
ATOM 1557 C CA . PHE B 1 32 ? 14.594 1.59 -3.939 1 91.19 32 PHE B CA 1
ATOM 1558 C C . PHE B 1 32 ? 15.812 0.692 -4.137 1 91.19 32 PHE B C 1
ATOM 1560 O O . PHE B 1 32 ? 16.766 1.072 -4.82 1 91.19 32 PHE B O 1
ATOM 1567 N N . VAL B 1 33 ? 15.82 -0.4 -3.465 1 92.56 33 VAL B N 1
ATOM 1568 C CA . VAL B 1 33 ? 16.719 -1.463 -3.904 1 92.56 33 VAL B CA 1
ATOM 1569 C C . VAL B 1 33 ? 16.047 -2.283 -5.004 1 92.56 33 VAL B C 1
ATOM 1571 O O . VAL B 1 33 ? 14.977 -2.861 -4.793 1 92.56 33 VAL B O 1
ATOM 1574 N N . THR B 1 34 ? 16.688 -2.348 -6.16 1 94.31 34 THR B N 1
ATOM 1575 C CA . THR B 1 34 ? 16.109 -3.016 -7.316 1 94.31 34 THR B CA 1
ATOM 1576 C C . THR B 1 34 ? 16.828 -4.336 -7.598 1 94.31 34 THR B C 1
ATOM 1578 O O . THR B 1 34 ? 18.062 -4.379 -7.652 1 94.31 34 THR B O 1
ATOM 1581 N N . LYS B 1 35 ? 16.016 -5.395 -7.707 1 93 35 LYS B N 1
ATOM 1582 C CA . LYS B 1 35 ? 16.562 -6.715 -7.984 1 93 35 LYS B CA 1
ATOM 1583 C C . LYS B 1 35 ? 15.711 -7.477 -8.992 1 93 35 LYS B C 1
ATOM 1585 O O . LYS B 1 35 ? 14.484 -7.348 -8.992 1 93 35 LYS B O 1
ATOM 1590 N N . SER B 1 36 ? 16.406 -8.266 -9.781 1 92.88 36 SER B N 1
ATOM 1591 C CA . SER B 1 36 ? 15.695 -9.258 -10.586 1 92.88 36 SER B CA 1
ATOM 1592 C C . SER B 1 36 ? 15.305 -10.469 -9.75 1 92.88 36 SER B C 1
ATOM 1594 O O . SER B 1 36 ? 16.172 -11.156 -9.203 1 92.88 36 SER B O 1
ATOM 1596 N N . GLN B 1 37 ? 14.039 -10.734 -9.633 1 90.69 37 GLN B N 1
ATOM 1597 C CA . GLN B 1 37 ? 13.555 -11.828 -8.805 1 90.69 37 GLN B CA 1
ATOM 1598 C C . GLN B 1 37 ? 13.398 -13.109 -9.617 1 90.69 37 GLN B C 1
ATOM 1600 O O . GLN B 1 37 ? 13.578 -14.211 -9.094 1 90.69 37 GLN B O 1
ATOM 1605 N N . ALA B 1 38 ? 12.977 -13.062 -10.836 1 89.12 38 ALA B N 1
ATOM 1606 C CA . ALA B 1 38 ? 12.773 -14.117 -11.828 1 89.12 38 ALA B CA 1
ATOM 1607 C C . ALA B 1 38 ? 12.828 -13.547 -13.242 1 89.12 38 ALA B C 1
ATOM 1609 O O . ALA B 1 38 ? 12.828 -12.328 -13.43 1 89.12 38 ALA B O 1
ATOM 1610 N N . PRO B 1 39 ? 13.094 -14.414 -14.188 1 88.62 39 PRO B N 1
ATOM 1611 C CA . PRO B 1 39 ? 13.062 -13.883 -15.555 1 88.62 39 PRO B CA 1
ATOM 1612 C C . PRO B 1 39 ? 11.82 -13.039 -15.828 1 88.62 39 PRO B C 1
ATOM 1614 O O . PRO B 1 39 ? 10.695 -13.523 -15.68 1 88.62 39 PRO B O 1
ATOM 1617 N N . GLY B 1 40 ? 12.047 -11.758 -16.125 1 93.06 40 GLY B N 1
ATOM 1618 C CA . GLY B 1 40 ? 10.961 -10.875 -16.5 1 93.06 40 GLY B CA 1
ATOM 1619 C C . GLY B 1 40 ? 10.281 -10.219 -15.312 1 93.06 40 GLY B C 1
ATOM 1620 O O . GLY B 1 40 ? 9.289 -9.516 -15.469 1 93.06 40 GLY B O 1
ATOM 1621 N N . VAL B 1 41 ? 10.773 -10.531 -14.125 1 95.38 41 VAL B N 1
ATOM 1622 C CA . VAL B 1 41 ? 10.18 -9.953 -12.922 1 95.38 41 VAL B CA 1
ATOM 1623 C C . VAL B 1 41 ? 11.227 -9.148 -12.164 1 95.38 41 VAL B C 1
ATOM 1625 O O . VAL B 1 41 ? 12.25 -9.703 -11.734 1 95.38 41 VAL B O 1
ATOM 1628 N N . THR B 1 42 ? 11.008 -7.887 -12.023 1 96.69 42 THR B N 1
ATOM 1629 C CA . THR B 1 42 ? 11.867 -6.996 -11.25 1 96.69 42 THR B CA 1
ATOM 1630 C C . THR B 1 42 ? 11.148 -6.492 -10.008 1 96.69 42 THR B C 1
ATOM 1632 O O . THR B 1 42 ? 9.992 -6.074 -10.078 1 96.69 42 THR B O 1
ATOM 1635 N N . VAL B 1 43 ? 11.852 -6.562 -8.891 1 96.88 43 VAL B N 1
ATOM 1636 C CA . VAL B 1 43 ? 11.289 -6.086 -7.633 1 96.88 43 VAL B CA 1
ATOM 1637 C C . VAL B 1 43 ? 12.078 -4.875 -7.137 1 96.88 43 VAL B C 1
ATOM 1639 O O . VAL B 1 43 ? 13.305 -4.875 -7.176 1 96.88 43 VAL B O 1
ATOM 1642 N N . GLN B 1 44 ? 11.375 -3.807 -6.789 1 96.88 44 GLN B N 1
ATOM 1643 C CA . GLN B 1 44 ? 11.953 -2.668 -6.082 1 96.88 44 GLN B CA 1
ATOM 1644 C C . GLN B 1 44 ? 11.523 -2.652 -4.617 1 96.88 44 GLN B C 1
ATOM 1646 O O . GLN B 1 44 ? 10.359 -2.371 -4.309 1 96.88 44 GLN B O 1
ATOM 1651 N N . TYR B 1 45 ? 12.484 -2.951 -3.785 1 96.94 45 TYR B N 1
ATOM 1652 C CA . TYR B 1 45 ? 12.25 -2.951 -2.344 1 96.94 45 TYR B CA 1
ATOM 1653 C C . TYR B 1 45 ? 12.195 -1.529 -1.801 1 96.94 45 TYR B C 1
ATOM 1655 O O . TYR B 1 45 ? 13.117 -0.737 -2.016 1 96.94 45 TYR B O 1
ATOM 1663 N N . ALA B 1 46 ? 11.117 -1.238 -1.062 1 96.81 46 ALA B N 1
ATOM 1664 C CA . ALA B 1 46 ? 10.945 0.097 -0.495 1 96.81 46 ALA B CA 1
ATOM 1665 C C . ALA B 1 46 ? 11.344 0.123 0.978 1 96.81 46 ALA B C 1
ATOM 1667 O O . ALA B 1 46 ? 12.172 0.94 1.391 1 96.81 46 ALA B O 1
ATOM 1668 N N . TYR B 1 47 ? 10.773 -0.822 1.79 1 95.81 47 TYR B N 1
ATOM 1669 C CA . TYR B 1 47 ? 10.938 -0.772 3.238 1 95.81 47 TYR B CA 1
ATOM 1670 C C . TYR B 1 47 ? 10.375 -2.025 3.896 1 95.81 47 TYR B C 1
ATOM 1672 O O . TYR B 1 47 ? 9.516 -2.701 3.322 1 95.81 47 TYR B O 1
ATOM 1680 N N . SER B 1 48 ? 10.867 -2.361 5.012 1 94.88 48 SER B N 1
ATOM 1681 C CA . SER B 1 48 ? 10.305 -3.395 5.875 1 94.88 48 SER B CA 1
ATOM 1682 C C . SER B 1 48 ? 10.367 -2.98 7.34 1 94.88 48 SER B C 1
ATOM 1684 O O . SER B 1 48 ? 11.195 -2.15 7.727 1 94.88 48 SER B O 1
ATOM 1686 N N . ALA B 1 49 ? 9.477 -3.549 8.102 1 92.94 49 ALA B N 1
ATOM 1687 C CA . ALA B 1 49 ? 9.43 -3.225 9.523 1 92.94 49 ALA B CA 1
ATOM 1688 C C . ALA B 1 49 ? 9.008 -4.434 10.352 1 92.94 49 ALA B C 1
ATOM 1690 O O . ALA B 1 49 ? 8.219 -5.266 9.891 1 92.94 49 ALA B O 1
ATOM 1691 N N . ALA B 1 50 ? 9.461 -4.41 11.57 1 88.56 50 ALA B N 1
ATOM 1692 C CA . ALA B 1 50 ? 9.07 -5.438 12.539 1 88.56 50 ALA B CA 1
ATOM 1693 C C . ALA B 1 50 ? 7.695 -5.133 13.133 1 88.56 50 ALA B C 1
ATOM 1695 O O . ALA B 1 50 ? 7.18 -4.02 12.992 1 88.56 50 ALA B O 1
ATOM 1696 N N . SER B 1 51 ? 7.152 -6.188 13.766 1 78.56 51 SER B N 1
ATOM 1697 C CA . SER B 1 51 ? 5.82 -6.078 14.352 1 78.56 51 SER B CA 1
ATOM 1698 C C . SER B 1 51 ? 5.801 -5.066 15.492 1 78.56 51 SER B C 1
ATOM 1700 O O . SER B 1 51 ? 4.762 -4.469 15.781 1 78.56 51 SER B O 1
ATOM 1702 N N . THR B 1 52 ? 6.812 -5.129 16.203 1 72.69 52 THR B N 1
ATOM 1703 C CA . THR B 1 52 ? 6.895 -4.148 17.281 1 72.69 52 THR B CA 1
ATOM 1704 C C . THR B 1 52 ? 7.312 -2.783 16.734 1 72.69 52 THR B C 1
ATOM 1706 O O . THR B 1 52 ? 8.484 -2.414 16.812 1 72.69 52 THR B O 1
ATOM 1709 N N . LEU B 1 53 ? 6.398 -2.133 16.172 1 70.19 53 LEU B N 1
ATOM 1710 C CA . LEU B 1 53 ? 6.688 -0.847 15.547 1 70.19 53 LEU B CA 1
ATOM 1711 C C . LEU B 1 53 ? 6.984 0.216 16.609 1 70.19 53 LEU B C 1
ATOM 1713 O O . LEU B 1 53 ? 6.105 0.58 17.391 1 70.19 53 LEU B O 1
ATOM 1717 N N . SER B 1 54 ? 8.195 0.418 16.781 1 69.62 54 SER B N 1
ATOM 1718 C CA . SER B 1 54 ? 8.656 1.518 17.625 1 69.62 54 SER B CA 1
ATOM 1719 C C . SER B 1 54 ? 9.516 2.494 16.828 1 69.62 54 SER B C 1
ATOM 1721 O O . SER B 1 54 ? 10.328 2.08 15.992 1 69.62 54 SER B O 1
ATOM 1723 N N . PHE B 1 55 ? 9.18 3.729 16.953 1 73.31 55 PHE B N 1
ATOM 1724 C CA . PHE B 1 55 ? 9.953 4.754 16.266 1 73.31 55 PHE B CA 1
ATOM 1725 C C . PHE B 1 55 ? 10.961 5.402 17.203 1 73.31 55 PHE B C 1
ATOM 1727 O O . PHE B 1 55 ? 11.617 6.379 16.844 1 73.31 55 PHE B O 1
ATOM 1734 N N . THR B 1 56 ? 11 4.656 18.391 1 72.44 56 THR B N 1
ATOM 1735 C CA . THR B 1 56 ? 12.023 5.117 19.328 1 72.44 56 THR B CA 1
ATOM 1736 C C . THR B 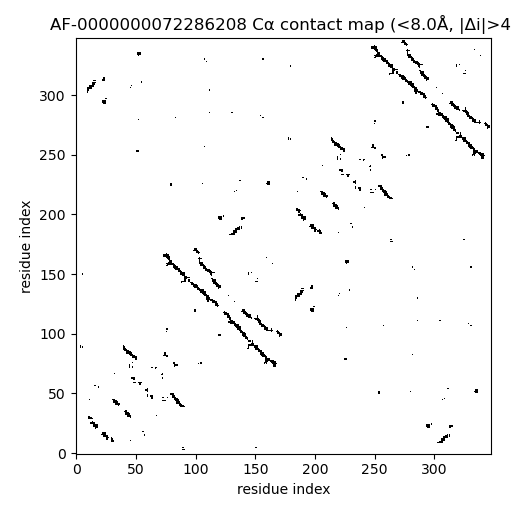1 56 ? 13.422 4.922 18.75 1 72.44 56 THR B C 1
ATOM 1738 O O . THR B 1 56 ? 13.734 3.857 18.219 1 72.44 56 THR B O 1
ATOM 1741 N N . ASP B 1 57 ? 14.195 5.934 18.703 1 78.31 57 ASP B N 1
ATOM 1742 C CA . ASP B 1 57 ? 15.594 5.945 18.297 1 78.31 57 ASP B CA 1
ATOM 1743 C C . ASP B 1 57 ? 15.742 5.48 16.844 1 78.31 57 ASP B C 1
ATOM 1745 O O . ASP B 1 57 ? 16.766 4.91 16.469 1 78.31 57 ASP B O 1
ATOM 1749 N N . ASP B 1 58 ? 14.742 5.426 16.062 1 86.31 58 ASP B N 1
ATOM 1750 C CA . ASP B 1 58 ? 14.758 5.078 14.648 1 86.31 58 ASP B CA 1
ATOM 1751 C C . ASP B 1 58 ? 15.195 3.633 14.438 1 86.31 58 ASP B C 1
ATOM 1753 O O . ASP B 1 58 ? 15.938 3.334 13.492 1 86.31 58 ASP B O 1
ATOM 1757 N N . ALA B 1 59 ? 14.789 2.795 15.375 1 84.94 59 ALA B N 1
ATOM 1758 C CA . ALA B 1 59 ? 15.211 1.399 15.297 1 84.94 59 ALA B CA 1
ATOM 1759 C C . ALA B 1 59 ? 14.781 0.768 13.977 1 84.94 59 ALA B C 1
ATOM 1761 O O . ALA B 1 59 ? 15.539 0 13.375 1 84.94 59 ALA B O 1
ATOM 1762 N N . ASP B 1 60 ? 13.609 1.025 13.547 1 88.31 60 ASP B N 1
ATOM 1763 C CA . ASP B 1 60 ? 13.125 0.456 12.297 1 88.31 60 ASP B CA 1
ATOM 1764 C C . ASP B 1 60 ? 13.953 0.958 11.109 1 88.31 60 ASP B C 1
ATOM 1766 O O . ASP B 1 60 ? 14.273 0.188 10.203 1 88.31 60 ASP B O 1
ATOM 1770 N N . LEU B 1 61 ? 14.227 2.223 11.086 1 89.81 61 LEU B N 1
ATOM 1771 C CA . LEU B 1 61 ? 15.016 2.814 10.008 1 89.81 61 LEU B CA 1
ATOM 1772 C C . LEU B 1 61 ? 16.422 2.219 9.977 1 89.81 61 LEU B C 1
ATOM 1774 O O . LEU B 1 61 ? 16.953 1.931 8.898 1 89.81 61 LEU B O 1
ATOM 1778 N N . GLU B 1 62 ? 17 2.07 11.172 1 88.5 62 GLU B N 1
ATOM 1779 C CA . GLU B 1 62 ? 18.328 1.454 11.258 1 88.5 62 GLU B CA 1
ATOM 1780 C C . GLU B 1 62 ? 18.312 0.026 10.719 1 88.5 62 GLU B C 1
ATOM 1782 O O . GLU B 1 62 ? 19.219 -0.39 10.008 1 88.5 62 GLU B O 1
ATOM 1787 N N . ALA B 1 63 ? 17.328 -0.674 11.094 1 89.56 63 ALA B N 1
ATOM 1788 C CA . ALA B 1 63 ? 17.188 -2.043 10.594 1 89.56 63 ALA B CA 1
ATOM 1789 C C . ALA B 1 63 ? 17.062 -2.066 9.078 1 89.56 63 ALA B C 1
ATOM 1791 O O . ALA B 1 63 ? 17.625 -2.947 8.414 1 89.56 63 ALA B O 1
ATOM 1792 N N . HIS B 1 64 ? 16.328 -1.196 8.562 1 91.25 64 HIS B N 1
ATOM 1793 C CA . HIS B 1 64 ? 16.156 -1.056 7.117 1 91.25 64 HIS B CA 1
ATOM 1794 C C . HIS B 1 64 ? 17.5 -0.794 6.438 1 91.25 64 HIS B C 1
ATOM 1796 O O . HIS B 1 64 ? 17.844 -1.455 5.453 1 91.25 64 HIS B O 1
ATOM 1802 N N . GLN B 1 65 ? 18.234 0.14 6.941 1 89.88 65 GLN B N 1
ATOM 1803 C CA . GLN B 1 65 ? 19.547 0.481 6.371 1 89.88 65 GLN B CA 1
ATOM 1804 C C . GLN B 1 65 ? 20.5 -0.699 6.453 1 89.88 65 GLN B C 1
ATOM 1806 O O . GLN B 1 65 ? 21.266 -0.945 5.52 1 89.88 65 GLN B O 1
ATOM 1811 N N . GLU B 1 66 ? 20.453 -1.369 7.562 1 91.12 66 GLU B N 1
ATOM 1812 C CA . GLU B 1 66 ? 21.312 -2.535 7.73 1 91.12 66 GLU B CA 1
ATOM 1813 C C . GLU B 1 66 ? 20.953 -3.629 6.727 1 91.12 66 GLU B C 1
ATOM 1815 O O . GLU B 1 66 ? 21.844 -4.277 6.168 1 91.12 66 GLU B O 1
ATOM 1820 N N . ALA B 1 67 ? 19.672 -3.875 6.547 1 91.88 67 ALA B N 1
ATOM 1821 C CA . ALA B 1 67 ? 19.25 -4.871 5.566 1 91.88 67 ALA B CA 1
ATOM 1822 C C . ALA B 1 67 ? 19.781 -4.535 4.18 1 91.88 67 ALA B C 1
ATOM 1824 O O . ALA B 1 67 ? 20.219 -5.422 3.445 1 91.88 67 ALA B O 1
ATOM 1825 N N . ILE B 1 68 ? 19.766 -3.271 3.801 1 92.12 68 ILE B N 1
ATOM 1826 C CA . ILE B 1 68 ? 20.25 -2.828 2.498 1 92.12 68 ILE B CA 1
ATOM 1827 C C . ILE B 1 68 ? 21.75 -3.049 2.408 1 92.12 68 ILE B C 1
ATOM 1829 O O . ILE B 1 68 ? 22.25 -3.594 1.419 1 92.12 68 ILE B O 1
ATOM 1833 N N . LYS B 1 69 ? 22.422 -2.648 3.379 1 92.25 69 LYS B N 1
ATOM 1834 C CA . LYS B 1 69 ? 23.875 -2.787 3.4 1 92.25 69 LYS B CA 1
ATOM 1835 C C . LYS B 1 69 ? 24.297 -4.246 3.248 1 92.25 69 LYS B C 1
ATOM 1837 O O . LYS B 1 69 ? 25.281 -4.547 2.574 1 92.25 69 LYS B O 1
ATOM 1842 N N . GLN B 1 70 ? 23.547 -5.102 3.836 1 93.69 70 GLN B N 1
ATOM 1843 C CA . GLN B 1 70 ? 23.891 -6.516 3.828 1 93.69 70 GLN B CA 1
ATOM 1844 C C . GLN B 1 70 ? 23.375 -7.203 2.568 1 93.69 70 GLN B C 1
ATOM 1846 O O . GLN B 1 70 ? 23.656 -8.383 2.332 1 93.69 70 GLN B O 1
ATOM 1851 N N . GLY B 1 71 ? 22.578 -6.512 1.844 1 91.62 71 GLY B N 1
ATOM 1852 C CA . GLY B 1 71 ? 21.969 -7.113 0.663 1 91.62 71 GLY B CA 1
ATOM 1853 C C . GLY B 1 71 ? 20.906 -8.133 0.992 1 91.62 71 GLY B C 1
ATOM 1854 O O . GLY B 1 71 ? 20.703 -9.102 0.247 1 91.62 71 GLY B O 1
ATOM 1855 N N . LYS B 1 72 ? 20.234 -8 2.166 1 92.06 72 LYS B N 1
ATOM 1856 C CA . LYS B 1 72 ? 19.234 -8.953 2.635 1 92.06 72 LYS B CA 1
ATOM 1857 C C . LYS B 1 72 ? 17.875 -8.281 2.803 1 92.06 72 LYS B C 1
ATOM 1859 O O . LYS B 1 72 ? 17.234 -8.414 3.852 1 92.06 72 LYS B O 1
ATOM 1864 N N . THR B 1 73 ? 17.438 -7.633 1.801 1 94.38 73 THR B N 1
ATOM 1865 C CA . THR B 1 73 ? 16.109 -7.035 1.831 1 94.38 73 THR B CA 1
ATOM 1866 C C . THR B 1 73 ? 15.047 -8.086 1.555 1 94.38 73 THR B C 1
ATOM 1868 O O . THR B 1 73 ? 15.133 -8.828 0.571 1 94.38 73 THR B O 1
ATOM 1871 N N . PRO B 1 74 ? 14.062 -8.156 2.41 1 95.06 74 PRO B N 1
ATOM 1872 C CA . PRO B 1 74 ? 13.062 -9.211 2.238 1 95.06 74 PRO B CA 1
ATOM 1873 C C . PRO B 1 74 ? 12.031 -8.875 1.163 1 95.06 74 PRO B C 1
ATOM 1875 O O . PRO B 1 74 ? 11.734 -7.699 0.934 1 95.06 74 PRO B O 1
ATOM 1878 N N . ASN B 1 75 ? 11.461 -9.945 0.601 1 94.94 75 ASN B N 1
ATOM 1879 C CA . ASN B 1 75 ? 10.32 -9.82 -0.296 1 94.94 75 ASN B CA 1
ATOM 1880 C C . ASN B 1 75 ? 9.023 -10.273 0.378 1 94.94 75 ASN B C 1
ATOM 1882 O O . ASN B 1 75 ? 7.941 -9.805 0.028 1 94.94 75 ASN B O 1
ATOM 1886 N N . VAL B 1 76 ? 9.172 -11.25 1.242 1 96.31 76 VAL B N 1
ATOM 1887 C CA . VAL B 1 76 ? 8.062 -11.789 2.021 1 96.31 76 VAL B CA 1
ATOM 1888 C C . VAL B 1 76 ? 8.391 -11.695 3.512 1 96.31 76 VAL B C 1
ATOM 1890 O O . VAL B 1 76 ? 9.453 -12.141 3.951 1 96.31 76 VAL B O 1
ATOM 1893 N N . PRO B 1 77 ? 7.559 -11.148 4.266 1 96.5 77 PRO B N 1
ATOM 1894 C CA . PRO B 1 77 ? 7.867 -10.922 5.68 1 96.5 77 PRO B CA 1
ATOM 1895 C C . PRO B 1 77 ? 7.633 -12.164 6.539 1 96.5 77 PRO B C 1
ATOM 1897 O O . PRO B 1 77 ? 6.824 -13.023 6.18 1 96.5 77 PRO B O 1
ATOM 1900 N N . SER B 1 78 ? 8.383 -12.195 7.68 1 94.94 78 SER B N 1
ATOM 1901 C CA . SER B 1 78 ? 8.055 -13.141 8.742 1 94.94 78 SER B CA 1
ATOM 1902 C C . SER B 1 78 ? 6.789 -12.719 9.484 1 94.94 78 SER B C 1
ATOM 1904 O O . SER B 1 78 ? 6.297 -11.609 9.305 1 94.94 78 SER B O 1
ATOM 1906 N N . ALA B 1 79 ? 6.355 -13.633 10.305 1 92.75 79 ALA B N 1
ATOM 1907 C CA . ALA B 1 79 ? 5.137 -13.383 11.078 1 92.75 79 ALA B CA 1
ATOM 1908 C C . ALA B 1 79 ? 5.23 -12.062 11.836 1 92.75 79 ALA B C 1
ATOM 1910 O O . ALA B 1 79 ? 6.234 -11.797 12.508 1 92.75 79 ALA B O 1
ATOM 1911 N N . GLY B 1 80 ? 4.215 -11.25 11.586 1 90.88 80 GLY B N 1
ATOM 1912 C CA . GLY B 1 80 ? 4.113 -9.992 12.305 1 90.88 80 GLY B CA 1
ATOM 1913 C C . GLY B 1 80 ? 4.812 -8.844 11.594 1 90.88 80 GLY B C 1
ATOM 1914 O O . GLY B 1 80 ? 4.531 -7.672 11.867 1 90.88 80 GLY B O 1
ATOM 1915 N N . ASN B 1 81 ? 5.793 -9.141 10.758 1 94.62 81 ASN B N 1
ATOM 1916 C CA . ASN B 1 81 ? 6.547 -8.109 10.055 1 94.62 81 ASN B CA 1
ATOM 1917 C C . ASN B 1 81 ? 5.848 -7.688 8.766 1 94.62 81 ASN B C 1
ATOM 1919 O O . ASN B 1 81 ? 4.91 -8.352 8.32 1 94.62 81 ASN B O 1
ATOM 1923 N N . SER B 1 82 ? 6.246 -6.547 8.266 1 96.12 82 SER B N 1
ATOM 1924 C CA . SER B 1 82 ? 5.719 -6.055 6.996 1 96.12 82 SER B CA 1
ATOM 1925 C C . SER B 1 82 ? 6.84 -5.762 6.004 1 96.12 82 SER B C 1
ATOM 1927 O O . SER B 1 82 ? 7.98 -5.508 6.402 1 96.12 82 SER B O 1
ATOM 1929 N N . VAL B 1 83 ? 6.547 -5.867 4.758 1 97.25 83 VAL B N 1
ATOM 1930 C CA . VAL B 1 83 ? 7.438 -5.531 3.652 1 97.25 83 VAL B CA 1
ATOM 1931 C C . VAL B 1 83 ? 6.656 -4.812 2.555 1 97.25 83 VAL B C 1
ATOM 1933 O O . VAL B 1 83 ? 5.52 -5.184 2.252 1 97.25 83 VAL B O 1
ATOM 1936 N N . ALA B 1 84 ? 7.262 -3.777 1.978 1 98.12 84 ALA B N 1
ATOM 1937 C CA . ALA B 1 84 ? 6.676 -3.047 0.858 1 98.12 84 ALA B CA 1
ATOM 1938 C C . ALA B 1 84 ? 7.582 -3.104 -0.369 1 98.12 84 ALA B C 1
ATOM 1940 O O . ALA B 1 84 ? 8.766 -2.768 -0.291 1 98.12 84 ALA B O 1
ATOM 1941 N N . VAL B 1 85 ? 6.969 -3.508 -1.508 1 98.31 85 VAL B N 1
ATOM 1942 C CA . VAL B 1 85 ? 7.758 -3.631 -2.729 1 98.31 85 VAL B CA 1
ATOM 1943 C C . VAL B 1 85 ? 6.906 -3.242 -3.936 1 98.31 85 VAL B C 1
ATOM 1945 O O . VAL B 1 85 ? 5.684 -3.418 -3.924 1 98.31 85 VAL B O 1
ATOM 1948 N N . PHE B 1 86 ? 7.605 -2.762 -4.988 1 98.19 86 PHE B N 1
ATOM 1949 C CA . PHE B 1 86 ? 7.051 -2.848 -6.336 1 98.19 86 PHE B CA 1
ATOM 1950 C C . PHE B 1 86 ? 7.426 -4.172 -6.992 1 98.19 86 PHE B C 1
ATOM 1952 O O . PHE B 1 86 ? 8.539 -4.668 -6.809 1 98.19 86 PHE B O 1
ATOM 1959 N N . CYS B 1 87 ? 6.547 -4.691 -7.75 1 98.25 87 CYS B N 1
ATOM 1960 C CA . CYS B 1 87 ? 6.809 -5.809 -8.656 1 98.25 87 CYS B CA 1
ATOM 1961 C C . CYS B 1 87 ? 6.469 -5.438 -10.094 1 98.25 87 CYS B C 1
ATOM 1963 O O . CYS B 1 87 ? 5.316 -5.133 -10.406 1 98.25 87 CYS B O 1
ATOM 1965 N N . HIS B 1 88 ? 7.434 -5.438 -10.906 1 98.06 88 HIS B N 1
ATOM 1966 C CA . HIS B 1 88 ? 7.297 -5.117 -12.32 1 98.06 88 HIS B CA 1
ATOM 1967 C C . HIS B 1 88 ? 7.414 -6.371 -13.18 1 98.06 88 HIS B C 1
ATOM 1969 O O . HIS B 1 88 ? 8.398 -7.109 -13.078 1 98.06 88 HIS B O 1
ATOM 1975 N N . LEU B 1 89 ? 6.457 -6.598 -13.969 1 97.94 89 LEU B N 1
ATOM 1976 C CA . LEU B 1 89 ? 6.465 -7.695 -14.93 1 97.94 89 LEU B CA 1
ATOM 1977 C C . LEU B 1 89 ? 6.707 -7.172 -16.344 1 97.94 89 LEU B C 1
ATOM 1979 O O . LEU B 1 89 ? 5.992 -6.285 -16.812 1 97.94 89 LEU B O 1
ATOM 1983 N N . GLU B 1 90 ? 7.656 -7.742 -17 1 97.31 90 GLU B N 1
ATOM 1984 C CA . GLU B 1 90 ? 7.984 -7.355 -18.359 1 97.31 90 GLU B CA 1
ATOM 1985 C C . GLU B 1 90 ? 6.875 -7.758 -19.328 1 97.31 90 GLU B C 1
ATOM 1987 O O . GLU B 1 90 ? 5.984 -8.531 -18.984 1 97.31 90 GLU B O 1
ATOM 1992 N N . PRO B 1 91 ? 6.996 -7.172 -20.531 1 97.56 91 PRO B N 1
ATOM 1993 C CA . PRO B 1 91 ? 6.043 -7.621 -21.562 1 97.56 91 PRO B CA 1
ATOM 1994 C C . PRO B 1 91 ? 6.035 -9.141 -21.734 1 97.56 91 PRO B C 1
ATOM 1996 O O . PRO B 1 91 ? 7.082 -9.781 -21.609 1 97.56 91 PRO B O 1
ATOM 1999 N N . ASN B 1 92 ? 4.945 -9.648 -22.031 1 96.94 92 ASN B N 1
ATOM 2000 C CA . ASN B 1 92 ? 4.727 -11.094 -22.094 1 96.94 92 ASN B CA 1
ATOM 2001 C C . ASN B 1 92 ? 4.266 -11.523 -23.484 1 96.94 92 ASN B C 1
ATOM 2003 O O . ASN B 1 92 ? 3.129 -11.961 -23.656 1 96.94 92 ASN B O 1
ATOM 2007 N N . PRO B 1 93 ? 5.121 -11.555 -24.438 1 95.56 93 PRO B N 1
ATOM 2008 C CA . PRO B 1 93 ? 4.723 -11.883 -25.812 1 95.56 93 PRO B CA 1
ATOM 2009 C C . PRO B 1 93 ? 4.23 -13.328 -25.953 1 95.56 93 PRO B C 1
ATOM 2011 O O . PRO B 1 93 ? 3.41 -13.617 -26.828 1 95.56 93 PRO B O 1
ATOM 2014 N N . SER B 1 94 ? 4.648 -14.203 -25.156 1 94.25 94 SER B N 1
ATOM 2015 C CA . SER B 1 94 ? 4.258 -15.609 -25.234 1 94.25 94 SER B CA 1
ATOM 2016 C C . SER B 1 94 ? 2.883 -15.844 -24.625 1 94.25 94 SER B C 1
ATOM 2018 O O . SER B 1 94 ? 2.236 -16.859 -24.891 1 94.25 94 SER B O 1
ATOM 2020 N N . GLY B 1 95 ? 2.516 -14.945 -23.734 1 93.88 95 GLY B N 1
ATOM 2021 C CA . GLY B 1 95 ? 1.297 -15.148 -22.969 1 93.88 95 GLY B CA 1
ATOM 2022 C C . GLY B 1 95 ? 1.434 -16.219 -21.906 1 93.88 95 GLY B C 1
ATOM 2023 O O . GLY B 1 95 ? 0.445 -16.844 -21.516 1 93.88 95 GLY B O 1
ATOM 2024 N N . ALA B 1 96 ? 2.688 -16.469 -21.5 1 92.81 96 ALA B N 1
ATOM 2025 C CA . ALA B 1 96 ? 2.941 -17.5 -20.5 1 92.81 96 ALA B CA 1
ATOM 2026 C C . ALA B 1 96 ? 2.203 -17.188 -19.203 1 92.81 96 ALA B C 1
ATOM 2028 O O . ALA B 1 96 ? 2.117 -16.031 -18.781 1 92.81 96 ALA B O 1
ATOM 2029 N N . GLU B 1 97 ? 1.638 -18.219 -18.594 1 91.44 97 GLU B N 1
ATOM 2030 C CA . GLU B 1 97 ? 0.985 -18.062 -17.297 1 91.44 97 GLU B CA 1
ATOM 2031 C C . GLU B 1 97 ? 2.006 -17.812 -16.203 1 91.44 97 GLU B C 1
ATOM 2033 O O . GLU B 1 97 ? 3.16 -18.234 -16.312 1 91.44 97 GLU B O 1
ATOM 2038 N N . GLY B 1 98 ? 1.55 -17.156 -15.188 1 92.5 98 GLY B N 1
ATOM 2039 C CA . GLY B 1 98 ? 2.404 -16.953 -14.031 1 92.5 98 GLY B CA 1
ATOM 2040 C C . GLY B 1 98 ? 2.574 -18.203 -13.188 1 92.5 98 GLY B C 1
ATOM 2041 O O . GLY B 1 98 ? 1.89 -19.203 -13.414 1 92.5 98 GLY B O 1
ATOM 2042 N N . PHE B 1 99 ? 3.488 -18.156 -12.297 1 92.31 99 PHE B N 1
ATOM 2043 C CA . PHE B 1 99 ? 3.695 -19.297 -11.414 1 92.31 99 PHE B CA 1
ATOM 2044 C C . PHE B 1 99 ? 2.756 -19.234 -10.219 1 92.31 99 PHE B C 1
ATOM 2046 O O . PHE B 1 99 ? 2.604 -18.172 -9.594 1 92.31 99 PHE B O 1
ATOM 2053 N N . LEU B 1 100 ? 2.1 -20.328 -10.031 1 96.19 100 LEU B N 1
ATOM 2054 C CA . LEU B 1 100 ? 1.195 -20.438 -8.891 1 96.19 100 LEU B CA 1
ATOM 2055 C C . LEU B 1 100 ? 1.974 -20.641 -7.594 1 96.19 100 LEU B C 1
ATOM 2057 O O . LEU B 1 100 ? 2.807 -21.531 -7.496 1 96.19 100 LEU B O 1
ATOM 2061 N N . HIS B 1 101 ? 1.732 -19.766 -6.598 1 97.12 101 HIS B N 1
ATOM 2062 C CA . HIS B 1 101 ? 2.404 -19.844 -5.305 1 97.12 101 HIS B CA 1
ATOM 2063 C C . HIS B 1 101 ? 1.527 -19.266 -4.199 1 97.12 101 HIS B C 1
ATOM 2065 O O . HIS B 1 101 ? 0.464 -18.703 -4.473 1 97.12 101 HIS B O 1
ATOM 2071 N N . ARG B 1 102 ? 1.984 -19.516 -3.027 1 96.56 102 ARG B N 1
ATOM 2072 C CA . ARG B 1 102 ? 1.265 -19.016 -1.859 1 96.56 102 ARG B CA 1
ATOM 2073 C C . ARG B 1 102 ? 2.232 -18.578 -0.767 1 96.56 102 ARG B C 1
ATOM 2075 O O . ARG B 1 102 ? 3.23 -19.25 -0.506 1 96.56 102 ARG B O 1
ATOM 2082 N N . THR B 1 103 ? 1.99 -17.406 -0.229 1 95.81 103 THR B N 1
ATOM 2083 C CA . THR B 1 103 ? 2.662 -16.906 0.969 1 95.81 103 THR B CA 1
ATOM 2084 C C . THR B 1 103 ? 1.689 -16.828 2.143 1 95.81 103 THR B C 1
ATOM 2086 O O . THR B 1 103 ? 0.484 -16.672 1.945 1 95.81 103 THR B O 1
ATOM 2089 N N . ARG B 1 104 ? 2.184 -17 3.352 1 93.75 104 ARG B N 1
ATOM 2090 C CA . ARG B 1 104 ? 1.357 -16.812 4.539 1 93.75 104 ARG B CA 1
ATOM 2091 C C . ARG B 1 104 ? 1.332 -15.352 4.965 1 93.75 104 ARG B C 1
ATOM 2093 O O . ARG B 1 104 ? 1.803 -15.008 6.051 1 93.75 104 ARG B O 1
ATOM 2100 N N . THR B 1 105 ? 0.741 -14.523 4.078 1 95.88 105 THR B N 1
ATOM 2101 C CA . THR B 1 105 ? 0.727 -13.078 4.281 1 95.88 105 THR B CA 1
ATOM 2102 C C . THR B 1 105 ? -0.642 -12.5 3.939 1 95.88 105 THR B C 1
ATOM 2104 O O . THR B 1 105 ? -1.423 -13.117 3.217 1 95.88 105 THR B O 1
ATOM 2107 N N . LEU B 1 106 ? -0.975 -11.406 4.594 1 96.31 106 LEU B N 1
ATOM 2108 C CA . LEU B 1 106 ? -1.964 -10.469 4.078 1 96.31 106 LEU B CA 1
ATOM 2109 C C . LEU B 1 106 ? -1.304 -9.414 3.193 1 96.31 106 LEU B C 1
ATOM 2111 O O . LEU B 1 106 ? -0.441 -8.664 3.654 1 96.31 106 LEU B O 1
ATOM 2115 N N . ASP B 1 107 ? -1.663 -9.406 1.916 1 97.62 107 ASP B N 1
ATOM 2116 C CA . ASP B 1 107 ? -1.071 -8.438 0.994 1 97.62 107 ASP B CA 1
ATOM 2117 C C . ASP B 1 107 ? -2.1 -7.402 0.551 1 97.62 107 ASP B C 1
ATOM 2119 O O . ASP B 1 107 ? -3.182 -7.754 0.075 1 97.62 107 ASP B O 1
ATOM 2123 N N . TYR B 1 108 ? -1.787 -6.148 0.768 1 98.31 108 TYR B N 1
ATOM 2124 C CA . TYR B 1 108 ? -2.463 -5.035 0.113 1 98.31 108 TYR B CA 1
ATOM 2125 C C . TYR B 1 108 ? -1.778 -4.676 -1.2 1 98.31 108 TYR B C 1
ATOM 2127 O O . TYR B 1 108 ? -0.7 -4.078 -1.203 1 98.31 108 TYR B O 1
ATOM 2135 N N . VAL B 1 109 ? -2.412 -5.02 -2.311 1 98.62 109 VAL B N 1
ATOM 2136 C CA . VAL B 1 109 ? -1.761 -4.844 -3.605 1 98.62 109 VAL B CA 1
ATOM 2137 C C . VAL B 1 109 ? -2.504 -3.783 -4.418 1 98.62 109 VAL B C 1
ATOM 2139 O O . VAL B 1 109 ? -3.713 -3.889 -4.629 1 98.62 109 VAL B O 1
ATOM 2142 N N . THR B 1 110 ? -1.83 -2.807 -4.832 1 98.5 110 THR B N 1
ATOM 2143 C CA . THR B 1 110 ? -2.381 -1.783 -5.715 1 98.5 110 THR B CA 1
ATOM 2144 C C . THR B 1 110 ? -1.736 -1.856 -7.098 1 98.5 110 THR B C 1
ATOM 2146 O O . THR B 1 110 ? -0.51 -1.871 -7.215 1 98.5 110 THR B O 1
ATOM 2149 N N . ILE B 1 111 ? -2.594 -1.864 -8.125 1 98.38 111 ILE B N 1
ATOM 2150 C CA . ILE B 1 111 ? -2.076 -1.858 -9.484 1 98.38 111 ILE B CA 1
ATOM 2151 C C . ILE B 1 111 ? -1.689 -0.436 -9.883 1 98.38 111 ILE B C 1
ATOM 2153 O O . ILE B 1 111 ? -2.531 0.465 -9.891 1 98.38 111 ILE B O 1
ATOM 2157 N N . THR B 1 112 ? -0.445 -0.266 -10.25 1 97.56 112 THR B N 1
ATOM 2158 C CA . THR B 1 112 ? 0.024 1.096 -10.484 1 97.56 112 THR B CA 1
ATOM 2159 C C . THR B 1 112 ? 0.206 1.354 -11.977 1 97.56 112 THR B C 1
ATOM 2161 O O . THR B 1 112 ? 0.242 2.508 -12.414 1 97.56 112 THR B O 1
ATOM 2164 N N . ASP B 1 113 ? 0.396 0.3 -12.727 1 96.81 113 ASP B N 1
ATOM 2165 C CA . ASP B 1 113 ? 0.585 0.45 -14.164 1 96.81 113 ASP B CA 1
ATOM 2166 C C . ASP B 1 113 ? 0.188 -0.824 -14.906 1 96.81 113 ASP B C 1
ATOM 2168 O O . ASP B 1 113 ? 0.499 -1.931 -14.461 1 96.81 113 ASP B O 1
ATOM 2172 N N . GLY B 1 114 ? -0.563 -0.635 -16.047 1 97.06 114 GLY B N 1
ATOM 2173 C CA . GLY B 1 114 ? -0.891 -1.746 -16.938 1 97.06 114 GLY B CA 1
ATOM 2174 C C . GLY B 1 114 ? -2.094 -2.543 -16.469 1 97.06 114 GLY B C 1
ATOM 2175 O O . GLY B 1 114 ? -2.945 -2.025 -15.742 1 97.06 114 GLY B O 1
ATOM 2176 N N . GLU B 1 115 ? -2.18 -3.727 -17.125 1 98.06 115 GLU B N 1
ATOM 2177 C CA . GLU B 1 115 ? -3.215 -4.711 -16.828 1 98.06 115 GLU B CA 1
ATOM 2178 C C . GLU B 1 115 ? -2.605 -6.062 -16.469 1 98.06 115 GLU B C 1
ATOM 2180 O O . GLU B 1 115 ? -1.758 -6.578 -17.203 1 98.06 115 GLU B O 1
ATOM 2185 N N . LEU B 1 116 ? -3.09 -6.574 -15.375 1 98.5 116 LEU B N 1
ATOM 2186 C CA . LEU B 1 116 ? -2.529 -7.82 -14.867 1 98.5 116 LEU B CA 1
ATOM 2187 C C . LEU B 1 116 ? -3.611 -8.891 -14.734 1 98.5 116 LEU B C 1
ATOM 2189 O O . LEU B 1 116 ? -4.73 -8.594 -14.305 1 98.5 116 LEU B O 1
ATOM 2193 N N . GLY B 1 117 ? -3.234 -10.055 -15.156 1 98.31 117 GLY B N 1
ATOM 2194 C CA . GLY B 1 117 ? -4.059 -11.211 -14.852 1 98.31 117 GLY B CA 1
ATOM 2195 C C . GLY B 1 117 ? -3.771 -11.805 -13.484 1 98.31 117 GLY B C 1
ATOM 2196 O O . GLY B 1 117 ? -2.625 -11.805 -13.031 1 98.31 117 GLY B O 1
ATOM 2197 N N . TYR B 1 118 ? -4.75 -12.32 -12.898 1 97.81 118 TYR B N 1
ATOM 2198 C CA . TYR B 1 118 ? -4.688 -12.961 -11.586 1 97.81 118 TYR B CA 1
ATOM 2199 C C . TYR B 1 118 ? -5.488 -14.258 -11.578 1 97.81 118 TYR B C 1
ATOM 2201 O O . TYR B 1 118 ? -6.691 -14.258 -11.844 1 97.81 118 TYR B O 1
ATOM 2209 N N . THR B 1 119 ? -4.789 -15.281 -11.273 1 97.5 119 THR B N 1
ATOM 2210 C CA . THR B 1 119 ? -5.426 -16.594 -11.266 1 97.5 119 THR B CA 1
ATOM 2211 C C . THR B 1 119 ? -5.285 -17.266 -9.906 1 97.5 119 THR B C 1
ATOM 2213 O O . THR B 1 119 ? -4.215 -17.219 -9.297 1 97.5 119 THR B O 1
ATOM 2216 N N . VAL B 1 120 ? -6.418 -17.812 -9.391 1 97.56 120 VAL B N 1
ATOM 2217 C CA . VAL B 1 120 ? -6.367 -18.625 -8.172 1 97.56 120 VAL B CA 1
ATOM 2218 C C . VAL B 1 120 ? -6.547 -20.094 -8.516 1 97.56 120 VAL B C 1
ATOM 2220 O O . VAL B 1 120 ? -6.84 -20.438 -9.664 1 97.56 120 VAL B O 1
ATOM 2223 N N . ASN B 1 121 ? -6.32 -20.906 -7.531 1 97.12 121 ASN B N 1
ATOM 2224 C CA . ASN B 1 121 ? -6.234 -22.328 -7.855 1 97.12 121 ASN B CA 1
ATOM 2225 C C . ASN B 1 121 ? -7.617 -22.953 -7.992 1 97.12 121 ASN B C 1
ATOM 2227 O O . ASN B 1 121 ? -7.738 -24.141 -8.328 1 97.12 121 ASN B O 1
ATOM 2231 N N . SER B 1 122 ? -8.688 -22.281 -7.781 1 97 122 SER B N 1
ATOM 2232 C CA . SER B 1 122 ? -10.031 -22.734 -8.117 1 97 122 SER B CA 1
ATOM 2233 C C . SER B 1 122 ? -10.273 -22.688 -9.617 1 97 122 SER B C 1
ATOM 2235 O O . SER B 1 122 ? -11.25 -23.266 -10.117 1 97 122 SER B O 1
ATOM 2237 N N . GLY B 1 123 ? -9.414 -21.922 -10.281 1 95.38 123 GLY B N 1
ATOM 2238 C CA . GLY B 1 123 ? -9.578 -21.703 -11.711 1 95.38 123 GLY B CA 1
ATOM 2239 C C . GLY B 1 123 ? -10.148 -20.344 -12.039 1 95.38 123 GLY B C 1
ATOM 2240 O O . GLY B 1 123 ? -10.164 -19.922 -13.203 1 95.38 123 GLY B O 1
ATOM 2241 N N . GLU B 1 124 ? -10.656 -19.594 -11.062 1 96.25 124 GLU B N 1
ATOM 2242 C CA . GLU B 1 124 ? -11.133 -18.25 -11.297 1 96.25 124 GLU B CA 1
ATOM 2243 C C . GLU B 1 124 ? -10 -17.328 -11.742 1 96.25 124 GLU B C 1
ATOM 2245 O O . GLU B 1 124 ? -8.883 -17.422 -11.242 1 96.25 124 GLU B O 1
ATOM 2250 N N . LYS B 1 125 ? -10.359 -16.453 -12.68 1 96.44 125 LYS B N 1
ATOM 2251 C CA . LYS B 1 125 ? -9.438 -15.445 -13.188 1 96.44 125 LYS B CA 1
ATOM 2252 C C . LYS B 1 125 ? -10.055 -14.055 -13.133 1 96.44 125 LYS B C 1
ATOM 2254 O O . LYS B 1 125 ? -11.266 -13.898 -13.32 1 96.44 125 LYS B O 1
ATOM 2259 N N . ARG B 1 126 ? -9.211 -13.125 -12.836 1 96.81 126 ARG B N 1
ATOM 2260 C CA . ARG B 1 126 ? -9.586 -11.719 -12.898 1 96.81 126 ARG B CA 1
ATOM 2261 C C . ARG B 1 126 ? -8.523 -10.898 -13.617 1 96.81 126 ARG B C 1
ATOM 2263 O O . ARG B 1 126 ? -7.359 -11.289 -13.664 1 96.81 126 ARG B O 1
ATOM 2270 N N . VAL B 1 127 ? -9.016 -9.844 -14.211 1 97.56 127 VAL B N 1
ATOM 2271 C CA . VAL B 1 127 ? -8.125 -8.836 -14.766 1 97.56 127 VAL B CA 1
ATOM 2272 C C . VAL B 1 127 ? -8.156 -7.582 -13.898 1 97.56 127 VAL B C 1
ATOM 2274 O O . VAL B 1 127 ? -9.227 -7.047 -13.602 1 97.56 127 VAL B O 1
ATOM 2277 N N . PHE B 1 128 ? -6.965 -7.199 -13.477 1 97.25 128 PHE B N 1
ATOM 2278 C CA . PHE B 1 128 ? -6.832 -5.984 -12.688 1 97.25 128 PHE B CA 1
ATOM 2279 C C . PHE B 1 128 ? -6.207 -4.863 -13.508 1 97.25 128 PHE B C 1
ATOM 2281 O O . PHE B 1 128 ? -5.258 -5.094 -14.258 1 97.25 128 PHE B O 1
ATOM 2288 N N . LYS B 1 129 ? -6.754 -3.719 -13.328 1 97 129 LYS B N 1
ATOM 2289 C CA . LYS B 1 129 ? -6.227 -2.555 -14.031 1 97 129 LYS B CA 1
ATOM 2290 C C . LYS B 1 129 ? -5.688 -1.515 -13.055 1 97 129 LYS B C 1
ATOM 2292 O O . LYS B 1 129 ? -5.918 -1.609 -11.852 1 97 129 LYS B O 1
ATOM 2297 N N . LYS B 1 130 ? -5.047 -0.599 -13.695 1 96.5 130 LYS B N 1
ATOM 2298 C CA . LYS B 1 130 ? -4.508 0.496 -12.898 1 96.5 130 LYS B CA 1
ATOM 2299 C C . LYS B 1 130 ? -5.57 1.081 -11.969 1 96.5 130 LYS B C 1
ATOM 2301 O O . LYS B 1 130 ? -6.688 1.373 -12.406 1 96.5 130 LYS B O 1
ATOM 2306 N N . GLY B 1 131 ? -5.184 1.194 -10.711 1 95.31 131 GLY B N 1
ATOM 2307 C CA . GLY B 1 131 ? -6.105 1.752 -9.734 1 95.31 131 GLY B CA 1
ATOM 2308 C C . GLY B 1 131 ? -6.84 0.693 -8.93 1 95.31 131 GLY B C 1
ATOM 2309 O O . GLY B 1 131 ? -7.383 0.983 -7.863 1 95.31 131 GLY B O 1
ATOM 2310 N N . ASP B 1 132 ? -6.938 -0.522 -9.398 1 96.81 132 ASP B N 1
ATOM 2311 C CA . ASP B 1 132 ? -7.578 -1.599 -8.648 1 96.81 132 ASP B CA 1
ATOM 2312 C C . ASP B 1 132 ? -6.723 -2.018 -7.453 1 96.81 132 ASP B C 1
ATOM 2314 O O . ASP B 1 132 ? -5.512 -1.773 -7.434 1 96.81 132 ASP B O 1
ATOM 2318 N N . VAL B 1 133 ? -7.383 -2.549 -6.457 1 97.88 133 VAL B N 1
ATOM 2319 C CA . VAL B 1 133 ? -6.723 -3.1 -5.277 1 97.88 133 VAL B CA 1
ATOM 2320 C C . VAL B 1 133 ? -7.129 -4.559 -5.094 1 97.88 133 VAL B C 1
ATOM 2322 O O . VAL B 1 133 ? -8.289 -4.922 -5.305 1 97.88 133 VAL B O 1
ATOM 2325 N N . VAL B 1 134 ? -6.145 -5.352 -4.707 1 97.25 134 VAL B N 1
ATOM 2326 C CA . VAL B 1 134 ? -6.383 -6.742 -4.332 1 97.25 134 VAL B CA 1
ATOM 2327 C C . VAL B 1 134 ? -5.965 -6.965 -2.879 1 97.25 134 VAL B C 1
ATOM 2329 O O . VAL B 1 134 ? -4.828 -6.672 -2.502 1 97.25 134 VAL B O 1
ATOM 2332 N N . ILE B 1 135 ? -6.91 -7.344 -2.1 1 97.06 135 ILE B N 1
ATOM 2333 C CA . ILE B 1 135 ? -6.609 -7.867 -0.772 1 97.06 135 ILE B CA 1
ATOM 2334 C C . ILE B 1 135 ? -6.359 -9.375 -0.854 1 97.06 135 ILE B C 1
ATOM 2336 O O . ILE B 1 135 ? -7.301 -10.164 -0.931 1 97.06 135 ILE B O 1
ATOM 2340 N N . GLN B 1 136 ? -5.094 -9.719 -0.891 1 96.88 136 GLN B N 1
ATOM 2341 C CA . GLN B 1 136 ? -4.68 -11.109 -1.037 1 96.88 136 GLN B CA 1
ATOM 2342 C C . GLN B 1 136 ? -4.465 -11.766 0.323 1 96.88 136 GLN B C 1
ATOM 2344 O O . GLN B 1 136 ? -3.566 -11.375 1.072 1 96.88 136 GLN B O 1
ATOM 2349 N N . ARG B 1 137 ? -5.262 -12.797 0.673 1 95 137 ARG B N 1
ATOM 2350 C CA . ARG B 1 137 ? -5.309 -13.375 2.014 1 95 137 ARG B CA 1
ATOM 2351 C C . ARG B 1 137 ? -4.773 -14.797 2.016 1 95 137 ARG B C 1
ATOM 2353 O O . ARG B 1 137 ? -5.547 -15.758 2.082 1 95 137 ARG B O 1
ATOM 2360 N N . SER B 1 138 ? -3.463 -14.891 1.992 1 94.81 138 SER B N 1
ATOM 2361 C CA . SER B 1 138 ? -2.73 -16.141 2.127 1 94.81 138 SER B CA 1
ATOM 2362 C C . SER B 1 138 ? -3.271 -17.203 1.171 1 94.81 138 SER B C 1
ATOM 2364 O O . SER B 1 138 ? -3.428 -18.375 1.549 1 94.81 138 SER B O 1
ATOM 2366 N N . GLY B 1 139 ? -3.566 -16.875 -0.024 1 94.56 139 GLY B N 1
ATOM 2367 C CA . GLY B 1 139 ? -4.152 -17.781 -0.987 1 94.56 139 GLY B CA 1
ATOM 2368 C C . GLY B 1 139 ? -3.236 -18.094 -2.156 1 94.56 139 GLY B C 1
ATOM 2369 O O . GLY B 1 139 ? -2.26 -17.375 -2.391 1 94.56 139 GLY B O 1
ATOM 2370 N N . TRP B 1 140 ? -3.605 -19.172 -2.83 1 96.81 140 TRP B N 1
ATOM 2371 C CA . TRP B 1 140 ? -2.932 -19.516 -4.078 1 96.81 140 TRP B CA 1
ATOM 2372 C C . TRP B 1 140 ? -3.219 -18.469 -5.152 1 96.81 140 TRP B C 1
ATOM 2374 O O . TRP B 1 140 ? -4.371 -18.094 -5.367 1 96.81 140 TRP B O 1
ATOM 2384 N N . HIS B 1 141 ? -2.133 -18.062 -5.855 1 98.06 141 HIS B N 1
ATOM 2385 C CA . HIS B 1 141 ? -2.33 -17.062 -6.891 1 98.06 141 HIS B CA 1
ATOM 2386 C C . HIS B 1 141 ? -1.185 -17.062 -7.898 1 98.06 141 HIS B C 1
ATOM 2388 O O . HIS B 1 141 ? -0.084 -17.531 -7.586 1 98.06 141 HIS B O 1
ATOM 2394 N N . ALA B 1 142 ? -1.462 -16.625 -9.062 1 97.75 142 ALA B N 1
ATOM 2395 C CA . ALA B 1 142 ? -0.49 -16.359 -10.117 1 97.75 142 ALA B CA 1
ATOM 2396 C C . ALA B 1 142 ? -0.771 -15.023 -10.797 1 97.75 142 ALA B C 1
ATOM 2398 O O . ALA B 1 142 ? -1.918 -14.727 -11.141 1 97.75 142 ALA B O 1
ATOM 2399 N N . TRP B 1 143 ? 0.281 -14.281 -10.961 1 98 143 TRP B N 1
ATOM 2400 C CA . TRP B 1 143 ? 0.207 -13 -11.656 1 98 143 TRP B CA 1
ATOM 2401 C C . TRP B 1 143 ? 0.704 -13.141 -13.094 1 98 143 TRP B C 1
ATOM 2403 O O . TRP B 1 143 ? 1.705 -13.812 -13.352 1 98 143 TRP B O 1
ATOM 2413 N N . THR B 1 144 ? 0.048 -12.516 -14 1 97.69 144 THR B N 1
ATOM 2414 C CA . THR B 1 144 ? 0.468 -12.5 -15.398 1 97.69 144 THR B CA 1
ATOM 2415 C C . THR B 1 144 ? 0.335 -11.094 -15.984 1 97.69 144 THR B C 1
ATOM 2417 O O . THR B 1 144 ? -0.649 -10.398 -15.727 1 97.69 144 THR B O 1
ATOM 2420 N N . ASN B 1 145 ? 1.37 -10.656 -16.719 1 98.12 145 ASN B N 1
ATOM 2421 C CA . ASN B 1 145 ? 1.205 -9.469 -17.547 1 98.12 145 ASN B CA 1
ATOM 2422 C C . ASN B 1 145 ? 0.452 -9.781 -18.844 1 98.12 145 ASN B C 1
ATOM 2424 O O . ASN B 1 145 ? 0.884 -10.625 -19.625 1 98.12 145 ASN B O 1
ATOM 2428 N N . LEU B 1 146 ? -0.578 -9.062 -19.078 1 97.88 146 LEU B N 1
ATOM 2429 C CA . LEU B 1 146 ? -1.446 -9.398 -20.203 1 97.88 146 LEU B CA 1
ATOM 2430 C C . LEU B 1 146 ? -1.002 -8.672 -21.469 1 97.88 146 LEU B C 1
ATOM 2432 O O . LEU B 1 146 ? -1.52 -8.938 -22.562 1 97.88 146 LEU B O 1
ATOM 2436 N N . SER B 1 147 ? -0.043 -7.777 -21.344 1 97.94 147 SER B N 1
ATOM 2437 C CA . SER B 1 147 ? 0.443 -7.043 -22.516 1 97.94 147 SER B CA 1
ATOM 2438 C C . SER B 1 147 ? 1.612 -7.762 -23.172 1 97.94 147 SER B C 1
ATOM 2440 O O . SER B 1 147 ? 2.529 -8.227 -22.484 1 97.94 147 SER B O 1
ATOM 2442 N N . LYS B 1 148 ? 1.67 -7.789 -24.453 1 96.75 148 LYS B N 1
ATOM 2443 C CA . LYS B 1 148 ? 2.766 -8.383 -25.219 1 96.75 148 LYS B CA 1
ATOM 2444 C C . LYS B 1 148 ? 3.9 -7.379 -25.422 1 96.75 148 LYS B C 1
ATOM 2446 O O . LYS B 1 148 ? 5.023 -7.766 -25.75 1 96.75 148 LYS B O 1
ATOM 2451 N N . THR B 1 149 ? 3.588 -6.07 -25.188 1 96.19 149 THR B N 1
ATOM 2452 C CA . THR B 1 149 ? 4.566 -5.078 -25.609 1 96.19 149 THR B CA 1
ATOM 2453 C C . THR B 1 149 ? 4.922 -4.137 -24.469 1 96.19 149 THR B C 1
ATOM 2455 O O . THR B 1 149 ? 5.941 -3.443 -24.516 1 96.19 149 THR B O 1
ATOM 2458 N N . GLU B 1 150 ? 4.047 -4.039 -23.5 1 97 150 GLU B N 1
ATOM 2459 C CA . GLU B 1 150 ? 4.281 -3.102 -22.406 1 97 150 GLU B CA 1
ATOM 2460 C C . GLU B 1 150 ? 4.465 -3.836 -21.078 1 97 150 GLU B C 1
ATOM 2462 O O . GLU B 1 150 ? 3.92 -4.926 -20.891 1 97 150 GLU B O 1
ATOM 2467 N N . GLY B 1 151 ? 5.191 -3.227 -20.141 1 97.31 151 GLY B N 1
ATOM 2468 C CA . GLY B 1 151 ? 5.281 -3.746 -18.781 1 97.31 151 GLY B CA 1
ATOM 2469 C C . GLY B 1 151 ? 4.047 -3.451 -17.953 1 97.31 151 GLY B C 1
ATOM 2470 O O . GLY B 1 151 ? 3.207 -2.637 -18.344 1 97.31 151 GLY B O 1
ATOM 2471 N N . ALA B 1 152 ? 3.934 -4.129 -16.891 1 97.94 152 ALA B N 1
ATOM 2472 C CA . ALA B 1 152 ? 2.904 -3.887 -15.875 1 97.94 152 ALA B CA 1
ATOM 2473 C C . ALA B 1 152 ? 3.494 -3.943 -14.469 1 97.94 152 ALA B C 1
ATOM 2475 O O . ALA B 1 152 ? 4.465 -4.66 -14.227 1 97.94 152 ALA B O 1
ATOM 2476 N N . THR B 1 153 ? 2.908 -3.107 -13.578 1 98.25 153 THR B N 1
ATOM 2477 C CA . THR B 1 153 ? 3.514 -2.963 -12.258 1 98.25 153 THR B CA 1
ATOM 2478 C C . THR B 1 153 ? 2.441 -2.887 -11.172 1 98.25 153 THR B C 1
ATOM 2480 O O . THR B 1 153 ? 1.394 -2.268 -11.375 1 98.25 153 THR B O 1
ATOM 2483 N N . PHE B 1 154 ? 2.713 -3.547 -10.047 1 98.56 154 PHE B N 1
ATOM 2484 C CA . PHE B 1 154 ? 1.903 -3.332 -8.859 1 98.56 154 PHE B CA 1
ATOM 2485 C C . PHE B 1 154 ? 2.785 -3.023 -7.652 1 98.56 154 PHE B C 1
ATOM 2487 O O . PHE B 1 154 ? 3.998 -3.242 -7.691 1 98.56 154 PHE B O 1
ATOM 2494 N N . PHE B 1 155 ? 2.23 -2.42 -6.66 1 98.81 155 PHE B N 1
ATOM 2495 C CA . PHE B 1 155 ? 2.844 -2.186 -5.359 1 98.81 155 PHE B CA 1
ATOM 2496 C C . PHE B 1 155 ? 2.164 -3.021 -4.281 1 98.81 155 PHE B C 1
ATOM 2498 O O . PHE B 1 155 ? 0.936 -3.021 -4.172 1 98.81 155 PHE B O 1
ATOM 2505 N N . ALA B 1 156 ? 2.949 -3.75 -3.51 1 98.81 156 ALA B N 1
ATOM 2506 C CA . ALA B 1 156 ? 2.402 -4.617 -2.471 1 98.81 156 ALA B CA 1
ATOM 2507 C C . ALA B 1 1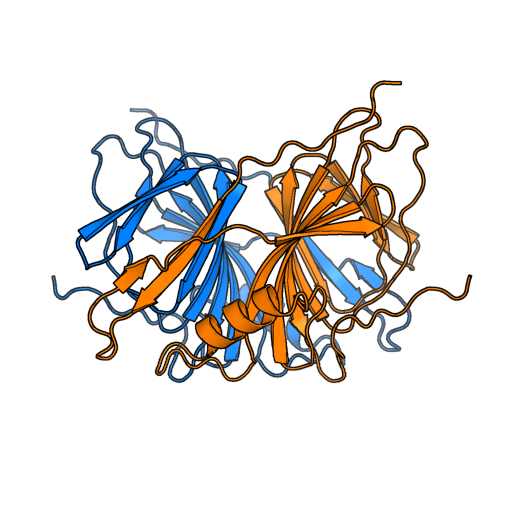56 ? 2.971 -4.258 -1.101 1 98.81 156 ALA B C 1
ATOM 2509 O O . ALA B 1 156 ? 4.172 -4.027 -0.961 1 98.81 156 ALA B O 1
ATOM 2510 N N . VAL B 1 157 ? 2.131 -4.156 -0.168 1 98.56 157 VAL B N 1
ATOM 2511 C CA . VAL B 1 157 ? 2.492 -4.195 1.245 1 98.56 157 VAL B CA 1
ATOM 2512 C C . VAL B 1 157 ? 2.018 -5.508 1.864 1 98.56 157 VAL B C 1
ATOM 2514 O O . VAL B 1 157 ? 0.813 -5.742 1.989 1 98.56 157 VAL B O 1
ATOM 2517 N N . ALA B 1 158 ? 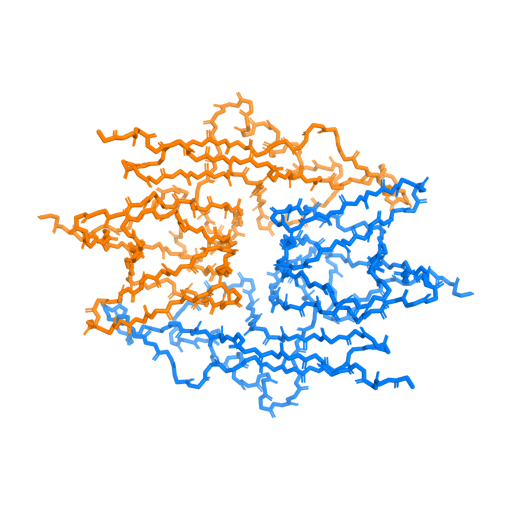2.963 -6.301 2.244 1 97.69 158 ALA B N 1
ATOM 2518 C CA . ALA B 1 158 ? 2.662 -7.621 2.793 1 97.69 158 ALA B CA 1
ATOM 2519 C C . ALA B 1 158 ? 2.928 -7.664 4.293 1 97.69 158 ALA B C 1
ATOM 2521 O O . ALA B 1 158 ? 3.938 -7.137 4.766 1 97.69 158 ALA B O 1
ATOM 2522 N N . MET B 1 159 ? 2.023 -8.266 4.969 1 95.69 159 MET B N 1
ATOM 2523 C CA . MET B 1 159 ? 2.168 -8.539 6.395 1 95.69 159 MET B CA 1
ATOM 2524 C C . MET B 1 159 ? 2.182 -10.039 6.664 1 95.69 159 MET B C 1
ATOM 2526 O O . MET B 1 159 ? 1.284 -10.758 6.227 1 95.69 159 MET B O 1
ATOM 2530 N N . GLY B 1 160 ? 3.168 -10.406 7.461 1 95.06 160 GLY B N 1
ATOM 2531 C CA . GLY B 1 160 ? 3.271 -11.82 7.766 1 95.06 160 GLY B CA 1
ATOM 2532 C C . GLY B 1 160 ? 2.234 -12.297 8.766 1 95.06 160 GLY B C 1
ATOM 2533 O O . GLY B 1 160 ? 2.107 -11.719 9.852 1 95.06 160 GLY B O 1
ATOM 2534 N N . ALA B 1 161 ? 1.526 -13.359 8.352 1 92.81 161 ALA B N 1
ATOM 2535 C CA . ALA B 1 161 ? 0.593 -14 9.273 1 92.81 161 ALA B CA 1
ATOM 2536 C C . ALA B 1 161 ? 1.304 -15.039 10.141 1 92.81 161 ALA B C 1
ATOM 2538 O O . ALA B 1 161 ? 2.51 -15.25 9.992 1 92.81 161 ALA B O 1
ATOM 2539 N N . GLU B 1 162 ? 0.483 -15.594 11.016 1 89.31 162 GLU B N 1
ATOM 2540 C CA . GLU B 1 162 ? 1.042 -16.625 11.875 1 89.31 162 GLU B CA 1
ATOM 2541 C C . GLU B 1 162 ? 1.729 -17.719 11.047 1 89.31 162 GLU B C 1
ATOM 2543 O O . GLU B 1 162 ? 1.171 -18.203 10.062 1 89.31 162 GLU B O 1
ATOM 2548 N N . GLY B 1 163 ? 2.984 -18.031 11.414 1 90.88 163 GLY B N 1
ATOM 2549 C CA . GLY B 1 163 ? 3.709 -19.109 10.75 1 90.88 163 GLY B CA 1
ATOM 2550 C C . GLY B 1 163 ? 4.496 -18.656 9.547 1 90.88 163 GLY B C 1
ATOM 2551 O O . GLY B 1 163 ? 5.277 -19.422 8.969 1 90.88 163 GLY B O 1
ATOM 2552 N N . ALA B 1 164 ? 4.336 -17.406 9.125 1 94.06 164 ALA B N 1
ATOM 2553 C CA . ALA B 1 164 ? 5.086 -16.906 7.98 1 94.06 164 ALA B CA 1
ATOM 2554 C C . ALA B 1 164 ? 6.582 -16.859 8.273 1 94.06 164 ALA B C 1
ATOM 2556 O O . ALA B 1 164 ? 6.996 -16.5 9.375 1 94.06 164 ALA B O 1
ATOM 2557 N N . THR B 1 165 ? 7.367 -17.297 7.312 1 95.44 165 THR B N 1
ATOM 2558 C CA . THR B 1 165 ? 8.82 -17.234 7.355 1 95.44 165 THR B CA 1
ATOM 2559 C C . THR B 1 165 ? 9.359 -16.359 6.227 1 95.44 165 THR B C 1
ATOM 2561 O O . THR B 1 165 ? 8.867 -16.422 5.098 1 95.44 165 THR B O 1
ATOM 2564 N N . GLN B 1 166 ? 10.344 -15.594 6.598 1 95.69 166 GLN B N 1
ATOM 2565 C CA . GLN B 1 166 ? 10.883 -14.641 5.641 1 95.69 166 GLN B CA 1
ATOM 2566 C C . GLN B 1 166 ? 11.234 -15.32 4.32 1 95.69 166 GLN B C 1
ATOM 2568 O O . GLN B 1 166 ? 11.945 -16.328 4.312 1 95.69 166 GLN B O 1
ATOM 2573 N N . ASP B 1 167 ? 10.703 -14.797 3.201 1 96.31 167 ASP B N 1
ATOM 2574 C CA . ASP B 1 167 ? 11.016 -15.117 1.812 1 96.31 167 ASP B CA 1
ATOM 2575 C C . ASP B 1 167 ? 10.625 -16.547 1.473 1 96.31 167 ASP B C 1
ATOM 2577 O O . ASP B 1 167 ? 11.07 -17.109 0.466 1 96.31 167 ASP B O 1
ATOM 2581 N N . PHE B 1 168 ? 9.812 -17.094 2.352 1 96 168 PHE B N 1
ATOM 2582 C CA . PHE B 1 168 ? 9.289 -18.422 2.047 1 96 168 PHE B CA 1
ATOM 2583 C C . PHE B 1 168 ? 7.969 -18.328 1.287 1 96 168 PHE B C 1
ATOM 2585 O O . PHE B 1 168 ? 7.113 -17.5 1.619 1 96 168 PHE B O 1
ATOM 2592 N N . MET B 1 169 ? 7.844 -19.141 0.267 1 95 169 MET B N 1
ATOM 2593 C CA . MET B 1 169 ? 6.605 -19.328 -0.483 1 95 169 MET B CA 1
ATOM 2594 C C . MET B 1 169 ? 6.383 -20.797 -0.789 1 95 169 MET B C 1
ATOM 2596 O O . MET B 1 169 ? 7.332 -21.531 -1.067 1 95 169 MET B O 1
ATOM 2600 N N . GLU B 1 170 ? 5.141 -21.156 -0.752 1 95.44 170 GLU B N 1
ATOM 2601 C CA . GLU B 1 170 ? 4.758 -22.484 -1.229 1 95.44 170 GLU B CA 1
ATOM 2602 C C . GLU B 1 170 ? 4.562 -22.5 -2.742 1 95.44 170 GLU B C 1
ATOM 2604 O O . GLU B 1 170 ? 3.887 -21.625 -3.289 1 95.44 170 GLU B O 1
ATOM 2609 N N . LEU B 1 171 ? 5.188 -23.422 -3.416 1 92.94 171 LEU B N 1
ATOM 2610 C CA . LEU B 1 171 ? 5.035 -23.578 -4.859 1 92.94 171 LEU B CA 1
ATOM 2611 C C . LEU B 1 171 ? 4.281 -24.875 -5.184 1 92.94 171 LEU B C 1
ATOM 2613 O O . LEU B 1 171 ? 4.277 -25.812 -4.383 1 92.94 171 LEU B O 1
ATOM 2617 N N . THR B 1 172 ? 3.604 -24.812 -6.246 1 84.31 172 THR B N 1
ATOM 2618 C CA . THR B 1 172 ? 2.971 -26.047 -6.68 1 84.31 172 THR B CA 1
ATOM 2619 C C . THR B 1 172 ? 4.016 -27.047 -7.168 1 84.31 172 THR B C 1
ATOM 2621 O O . THR B 1 172 ? 5.043 -26.656 -7.723 1 84.31 172 THR B O 1
ATOM 2624 N N . ASP B 1 173 ? 4.16 -28.266 -6.504 1 63.84 173 ASP B N 1
ATOM 2625 C CA . ASP B 1 173 ? 5.043 -29.344 -6.934 1 63.84 173 ASP B CA 1
ATOM 2626 C C . ASP B 1 173 ? 5.059 -29.469 -8.453 1 63.84 173 ASP B C 1
ATOM 2628 O O . ASP B 1 173 ? 4.004 -29.453 -9.094 1 63.84 173 ASP B O 1
ATOM 2632 N N . ALA B 1 174 ? 6.223 -28.797 -9.086 1 46.78 174 ALA B N 1
ATOM 2633 C CA . ALA B 1 174 ? 6.402 -29.109 -10.5 1 46.78 174 ALA B CA 1
ATOM 2634 C C . ALA B 1 174 ? 6.148 -30.594 -10.773 1 46.78 174 ALA B C 1
ATOM 2636 O O . ALA B 1 174 ? 6.414 -31.438 -9.914 1 46.78 174 ALA B O 1
#

Secondary structure (DSSP, 8-state):
-----------EEEEEE-TTS--EEEPS--PPEEEEEETTEEEEEEEEE-SS---GGGHHHHHHHHHHHHT---SSPPBT-EEEEEEEE---TT-PPPPPEE-SEEEEEEEEESEEEEE-TTS-EEEEETT-EEEEES--BEEEE--SSS-EEEEEEEEE-TT--TT--EE---/-----------EEEEEE-TTS--EEEPS--PPEEEEEETTEEEEEEEEE-SS---GGGHHHHHHHHHHHHT---SSPPBT-EEEEEEEE---TT-PPPPPEE-SEEEEEEEEESEEEEE-TTS-EEEEETT-EEEEES--BEEEE--SSS-EEEEEEEEE-TT--TT--EE---

InterPro domains:
  IPR011051 RmlC-like cupin domain superfamily [SSF51182] (55-161)
  IPR014710 RmlC-like jelly roll fold [G3DSA:2.60.120.10] (41-173)
  IPR047142 Oryzines biosynthesis cluster protein J/Cupin-domain-containing oxidoreductase virC-like [PTHR36156] (10-164)

pLDDT: mean 92.09, std 9.22, range [42.66, 98.81]